Protein AF-A0A2M4AXN8-F1 (afdb_monomer)

Secondary structure (DSSP, 8-state):
-------------SPPPP---SEEEETTTTEEEE-HHHHS--TT--S-GGG-S--------S-S-S-SS-------------TT--S-----------S-EE---SSSPPP-S--HHHHHHHHHS---HHHHHHHHHHHHH-SEE-HHHHHH-TT----HHHHHTTHHHHEEEE-SSTTTT-EEETT--TTT-GGGGGG-EEEEE----TTGGGGSB-S----------------------SPPP-TT-B-TT---SBSEEEEEGGGB--HHHHHHHHSSPPPPTTPPPBTTTBTSPTTHHHHHHHHHHHHHHHHHHHHHHH-HHHHHHHHHHTTS--TTSSSTTTTTSS----------------

Solvent-accessible surface area (backbone atoms only — not comparable to full-atom values): 23798 Å² total; per-residue (Å²): 135,89,92,78,80,87,89,76,83,91,78,85,84,59,58,84,68,75,83,83,72,62,62,44,76,39,88,88,74,80,40,79,46,68,49,55,79,78,70,53,79,61,89,85,56,90,68,67,78,86,72,60,88,84,68,82,94,78,77,77,72,97,62,75,56,96,59,55,64,82,73,82,72,64,76,75,70,79,69,79,78,67,94,82,67,91,74,80,79,75,66,78,69,79,79,77,78,64,51,50,75,39,73,66,57,95,84,66,83,76,62,63,68,54,51,68,72,42,55,57,53,49,73,72,45,95,66,63,66,67,64,54,51,54,51,49,54,48,39,71,77,42,52,59,42,38,71,60,48,58,62,51,39,84,84,56,96,64,56,74,67,57,53,69,69,43,44,36,69,58,21,36,32,27,69,40,50,33,45,32,70,24,36,32,31,47,66,66,58,64,72,78,37,77,73,42,49,43,53,26,52,44,82,41,65,70,64,87,54,91,72,62,42,55,41,31,20,61,83,78,70,86,64,85,72,78,84,72,86,70,94,68,91,73,80,76,77,76,82,68,95,56,84,75,78,53,86,38,56,44,49,81,81,46,70,65,70,45,35,71,45,72,34,34,50,71,38,43,62,43,69,71,57,51,51,54,65,67,64,53,73,79,74,60,96,85,66,75,55,41,71,71,55,30,76,49,64,89,67,47,65,57,54,51,46,52,53,51,48,52,41,34,53,50,41,53,56,45,38,51,72,78,40,50,68,63,40,52,50,37,39,61,49,28,75,63,84,71,69,88,77,62,57,90,75,62,78,76,79,83,71,78,81,81,76,87,75,75,83,78,81,77,86,76,83,133

Radius of gyration: 27.97 Å; Cα contacts (8 Å, |Δi|>4): 342; chains: 1; bounding box: 81×72×82 Å

Structure (mmCIF, N/CA/C/O backbone):
data_AF-A0A2M4AXN8-F1
#
_entry.id   AF-A0A2M4AXN8-F1
#
loop_
_atom_site.group_PDB
_atom_site.id
_atom_site.type_symbol
_atom_site.label_atom_id
_atom_site.label_alt_id
_atom_site.label_comp_id
_atom_site.label_asym_id
_atom_site.label_entity_id
_atom_site.label_seq_id
_atom_site.pdbx_PDB_ins_code
_atom_site.Cartn_x
_atom_site.Cartn_y
_atom_site.Cartn_z
_atom_site.occupancy
_atom_site.B_iso_or_equiv
_atom_site.auth_seq_id
_atom_site.auth_comp_id
_atom_site.auth_asym_id
_atom_site.auth_atom_id
_atom_site.pdbx_PDB_model_num
ATOM 1 N N . LYS A 1 1 ? -54.359 41.843 18.892 1.00 56.25 1 LYS A N 1
ATOM 2 C CA . LYS A 1 1 ? -54.700 40.461 19.314 1.00 56.25 1 LYS A CA 1
ATOM 3 C C . LYS A 1 1 ? -53.768 39.521 18.555 1.00 56.25 1 LYS A C 1
ATOM 5 O O . LYS A 1 1 ? -53.817 39.531 17.334 1.00 56.25 1 LYS A O 1
ATOM 10 N N . VAL A 1 2 ? -52.855 38.825 19.234 1.00 74.44 2 VAL A N 1
ATOM 11 C CA . VAL A 1 2 ? -51.965 37.841 18.586 1.00 74.44 2 VAL A CA 1
ATOM 12 C C . VAL A 1 2 ? -52.785 36.578 18.315 1.00 74.44 2 VAL A C 1
ATOM 14 O O . VAL A 1 2 ? -53.468 36.105 19.218 1.00 74.44 2 VAL A O 1
ATOM 17 N N . ILE A 1 3 ? -52.779 36.092 17.071 1.00 86.69 3 ILE A N 1
ATOM 18 C CA . ILE A 1 3 ? -53.697 35.038 16.588 1.00 86.69 3 ILE A CA 1
ATOM 19 C C . ILE A 1 3 ? -53.055 33.638 16.674 1.00 86.69 3 ILE A C 1
ATOM 21 O O . ILE A 1 3 ? -53.747 32.628 16.652 1.00 86.69 3 ILE A O 1
ATOM 25 N N . GLY A 1 4 ? -51.732 33.564 16.827 1.00 85.56 4 GLY A N 1
ATOM 26 C CA . GLY A 1 4 ? -50.994 32.314 16.985 1.00 85.56 4 GLY A CA 1
ATOM 27 C C . GLY A 1 4 ? -49.485 32.538 16.961 1.00 85.56 4 GLY A C 1
ATOM 28 O O . GLY A 1 4 ? -49.018 33.629 16.634 1.00 85.56 4 GLY A O 1
ATOM 29 N N . CYS A 1 5 ? -48.726 31.503 17.320 1.00 84.69 5 CYS A N 1
ATOM 30 C CA . CYS A 1 5 ? -47.266 31.502 17.296 1.00 84.69 5 CYS A CA 1
ATOM 31 C C . CYS A 1 5 ? -46.769 30.339 16.432 1.00 84.69 5 CYS A C 1
ATOM 33 O O . CYS A 1 5 ? -47.178 29.193 16.626 1.00 84.69 5 CYS A O 1
ATOM 35 N N . VAL A 1 6 ? -45.880 30.629 15.483 1.00 89.44 6 VAL A N 1
ATOM 36 C CA . VAL A 1 6 ? -45.250 29.605 14.647 1.00 89.44 6 VAL A CA 1
ATOM 37 C C . VAL A 1 6 ? -44.046 29.045 15.396 1.00 89.44 6 VAL A C 1
ATOM 39 O O . VAL A 1 6 ? -43.026 29.711 15.546 1.00 89.44 6 VAL A O 1
ATOM 42 N N . ARG A 1 7 ? -44.166 27.803 15.872 1.00 87.25 7 ARG A N 1
ATOM 43 C CA . ARG A 1 7 ? -43.124 27.151 16.680 1.00 87.25 7 ARG A CA 1
ATOM 44 C C . ARG A 1 7 ? -41.940 26.644 15.849 1.00 87.25 7 ARG A C 1
ATOM 46 O O . ARG A 1 7 ? -40.842 26.522 16.383 1.00 87.25 7 ARG A O 1
ATOM 53 N N . ARG A 1 8 ? -42.155 26.308 14.572 1.00 90.81 8 ARG A N 1
ATOM 54 C CA . ARG A 1 8 ? -41.123 25.795 13.655 1.00 90.81 8 ARG A CA 1
ATOM 55 C C . ARG A 1 8 ? -41.384 26.261 12.228 1.00 90.81 8 ARG A C 1
ATOM 57 O O . ARG A 1 8 ? -42.520 26.228 11.770 1.00 90.81 8 ARG A O 1
ATOM 64 N N . ILE A 1 9 ? -40.314 26.650 11.542 1.00 92.56 9 ILE A N 1
ATOM 65 C CA . ILE A 1 9 ? -40.297 26.974 10.114 1.00 92.56 9 ILE A CA 1
ATOM 66 C C . ILE A 1 9 ? -39.177 26.148 9.493 1.00 92.56 9 ILE A C 1
ATOM 68 O O . ILE A 1 9 ? -38.047 26.189 9.977 1.00 92.56 9 ILE A O 1
ATOM 72 N N . TYR A 1 10 ? -39.488 25.426 8.423 1.00 90.75 10 TYR A N 1
ATOM 73 C CA . TYR A 1 10 ? -38.491 24.743 7.608 1.00 90.75 10 TYR A CA 1
ATOM 74 C C . TYR A 1 10 ? -38.130 25.642 6.425 1.00 90.75 10 TYR A C 1
ATOM 76 O O . TYR A 1 10 ? -39.015 26.199 5.775 1.00 90.75 10 TYR A O 1
ATOM 84 N N . LYS A 1 11 ? -36.831 25.824 6.178 1.00 87.56 11 LYS A N 1
ATOM 85 C CA . LYS A 1 11 ? -36.302 26.590 5.045 1.00 87.56 11 LYS A CA 1
ATOM 86 C C . LYS A 1 11 ? -35.365 25.691 4.252 1.00 87.56 11 LYS A C 1
ATOM 88 O O . LYS A 1 11 ? -34.461 25.099 4.831 1.00 87.56 11 LYS A O 1
ATOM 93 N N . PHE A 1 12 ? -35.568 25.632 2.944 1.00 85.88 12 PHE A N 1
ATOM 94 C CA . PHE A 1 12 ? -34.716 24.890 2.023 1.00 85.88 12 PHE A CA 1
ATOM 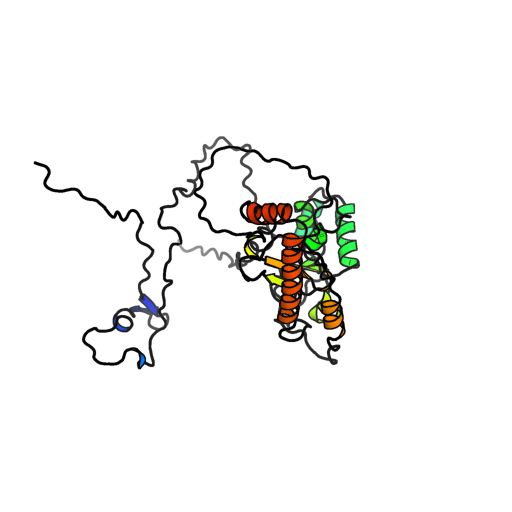95 C C . PHE A 1 12 ? -33.736 25.877 1.389 1.00 85.88 12 PHE A C 1
ATOM 97 O O . PHE A 1 12 ? -34.079 26.587 0.451 1.00 85.88 12 PHE A O 1
ATOM 104 N N . SER A 1 13 ? -32.548 25.998 1.980 1.00 82.44 13 SER A N 1
ATOM 105 C CA . SER A 1 13 ? -31.467 26.865 1.483 1.00 82.44 13 SER A CA 1
ATOM 106 C C . SER A 1 13 ? -30.450 26.126 0.610 1.00 82.44 13 SER A C 1
ATOM 108 O O . SER A 1 13 ? -29.506 26.744 0.125 1.00 82.44 13 SER A O 1
ATOM 110 N N . ALA A 1 14 ? -30.609 24.810 0.469 1.00 83.00 14 ALA A N 1
ATOM 111 C CA . ALA A 1 14 ? -29.806 23.971 -0.407 1.00 83.00 14 ALA A CA 1
ATOM 112 C C . ALA A 1 14 ? -30.133 24.262 -1.877 1.00 83.00 14 ALA A C 1
ATOM 114 O O . ALA A 1 14 ? -31.280 24.567 -2.216 1.00 83.00 14 ALA A O 1
ATOM 115 N N . MET A 1 15 ? -29.131 24.155 -2.747 1.00 84.06 15 MET A N 1
ATOM 116 C CA . MET A 1 15 ? -29.370 24.156 -4.190 1.00 84.06 15 MET A CA 1
ATOM 117 C C . MET A 1 15 ? -29.915 22.805 -4.655 1.00 84.06 15 MET A C 1
ATOM 119 O O . MET A 1 15 ? -29.731 21.789 -3.989 1.00 84.06 15 MET A O 1
ATOM 123 N N . CYS A 1 16 ? -30.567 22.800 -5.817 1.00 85.31 16 CYS A N 1
ATOM 124 C CA . CYS A 1 16 ? -30.895 21.552 -6.493 1.00 85.31 16 CYS A CA 1
ATOM 125 C C . CYS A 1 16 ? -29.616 20.812 -6.907 1.00 85.31 16 CYS A C 1
ATOM 127 O O . CYS A 1 16 ? -28.618 21.433 -7.280 1.00 85.31 16 CYS A O 1
ATOM 129 N N . ASP A 1 17 ? -29.658 19.487 -6.804 1.00 87.12 17 ASP A N 1
ATOM 130 C CA . ASP A 1 17 ? -28.591 18.620 -7.289 1.00 87.12 17 ASP A CA 1
ATOM 131 C C . ASP A 1 17 ? -28.631 18.517 -8.824 1.00 87.12 17 ASP A C 1
ATOM 133 O O . ASP A 1 17 ? -29.611 18.916 -9.463 1.00 87.12 17 ASP A O 1
ATOM 137 N N . PHE A 1 18 ? -27.581 17.962 -9.427 1.00 86.31 18 PHE A N 1
ATOM 138 C CA . PHE A 1 18 ? -27.588 17.668 -10.855 1.00 86.31 18 PHE A CA 1
ATOM 139 C C . PHE A 1 18 ? -28.681 16.651 -11.187 1.00 86.31 18 PHE A C 1
ATOM 141 O O . PHE A 1 18 ? -28.916 15.691 -10.456 1.00 86.31 18 PHE A O 1
ATOM 148 N N . GLN A 1 19 ? -29.344 16.868 -12.319 1.00 86.00 19 GLN A N 1
ATOM 149 C CA . GLN A 1 19 ? -30.362 15.969 -12.842 1.00 86.00 19 GLN A CA 1
ATOM 150 C C . GLN A 1 19 ? -29.828 15.315 -14.110 1.00 86.00 19 GLN A C 1
ATOM 152 O O . GLN A 1 19 ? -29.420 16.003 -15.045 1.00 86.00 19 GLN A O 1
ATOM 157 N N . GLN A 1 20 ? -29.831 13.985 -14.139 1.00 84.94 20 GLN A N 1
ATOM 158 C CA . GLN A 1 20 ? -29.502 13.215 -15.330 1.00 84.94 20 GLN A CA 1
ATOM 159 C C . GLN A 1 20 ? -30.794 12.706 -15.961 1.00 84.94 20 GLN A C 1
ATOM 161 O O . GLN A 1 20 ? -31.548 11.961 -15.336 1.00 84.94 20 GLN A O 1
ATOM 166 N N . LEU A 1 21 ? -31.046 13.114 -17.202 1.00 84.19 21 LEU A N 1
ATOM 167 C CA . LEU A 1 21 ? -32.159 12.589 -17.982 1.00 84.19 21 LEU A CA 1
ATOM 168 C C . LEU A 1 21 ? -31.764 11.228 -18.585 1.00 84.19 21 LEU A C 1
ATOM 170 O O . LEU A 1 21 ? -30.619 11.087 -19.021 1.00 84.19 21 LEU A O 1
ATOM 174 N N . PRO A 1 22 ? -32.679 10.241 -18.643 1.00 84.38 22 PRO A N 1
ATOM 175 C CA . PRO A 1 22 ? -32.445 8.935 -19.267 1.00 84.38 22 PRO A CA 1
ATOM 176 C C . PRO A 1 22 ? -32.504 9.040 -20.799 1.00 84.38 22 PRO A C 1
ATOM 178 O O . PRO A 1 22 ? -33.323 8.398 -21.456 1.00 84.38 22 PRO A O 1
ATOM 181 N N . VAL A 1 23 ? -31.675 9.915 -21.360 1.00 84.38 23 VAL A N 1
ATOM 182 C CA . VAL A 1 23 ? -31.639 10.239 -22.783 1.00 84.38 23 VAL A CA 1
ATOM 183 C C . VAL A 1 23 ? -30.258 9.890 -23.310 1.00 84.38 23 VAL A C 1
ATOM 185 O O . VAL A 1 23 ? -29.252 10.406 -22.819 1.00 84.38 23 VAL A O 1
ATOM 188 N N . PHE A 1 24 ? -30.213 9.018 -24.311 1.00 82.88 24 PHE A N 1
ATOM 189 C CA . PHE A 1 24 ? -28.973 8.500 -24.875 1.00 82.88 24 PHE A CA 1
ATOM 190 C C . PHE A 1 24 ? -28.955 8.731 -26.373 1.00 82.88 24 PHE A C 1
ATOM 192 O O . PHE A 1 24 ? -29.961 8.581 -27.063 1.00 82.88 24 PHE A O 1
ATOM 199 N N . HIS A 1 25 ? -27.786 9.092 -26.884 1.00 81.19 25 HIS A N 1
ATOM 200 C CA . HIS A 1 25 ? -27.560 9.111 -28.314 1.00 81.19 25 HIS A CA 1
ATOM 201 C C . HIS A 1 25 ? -27.148 7.707 -28.760 1.00 81.19 25 HIS A C 1
ATOM 203 O O . HIS A 1 25 ? -26.106 7.196 -28.340 1.00 81.19 25 HIS A O 1
ATOM 209 N N . ASN A 1 26 ? -27.978 7.069 -29.581 1.00 78.75 26 ASN A N 1
ATOM 210 C CA . ASN A 1 2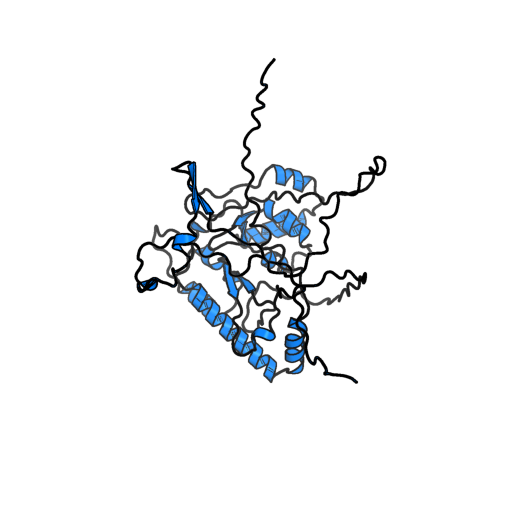6 ? -27.689 5.743 -30.099 1.00 78.75 26 ASN A CA 1
ATOM 211 C C . ASN A 1 26 ? -26.774 5.865 -31.324 1.00 78.75 26 ASN A C 1
ATOM 213 O O . ASN A 1 26 ? -27.204 6.252 -32.409 1.00 78.75 26 ASN A O 1
ATOM 217 N N . THR A 1 27 ? -25.509 5.479 -31.155 1.00 79.25 27 THR A N 1
ATOM 218 C CA . THR A 1 27 ? -24.464 5.559 -32.191 1.00 79.25 27 THR A CA 1
ATOM 219 C C . THR A 1 27 ? -24.754 4.728 -33.443 1.00 79.25 27 THR A C 1
ATOM 221 O O . THR A 1 27 ? -24.121 4.944 -34.472 1.00 79.25 27 THR A O 1
ATOM 224 N N . LYS A 1 28 ? -25.696 3.776 -33.390 1.00 79.88 28 LYS A N 1
ATOM 225 C CA . LYS A 1 28 ? -26.079 2.939 -34.541 1.00 79.88 28 LYS A CA 1
ATOM 226 C C . LYS A 1 28 ? -27.211 3.542 -35.367 1.00 79.88 28 LYS A C 1
ATOM 228 O O . LYS A 1 28 ? -27.280 3.293 -36.567 1.00 79.88 28 LYS A O 1
ATOM 233 N N . THR A 1 29 ? -28.124 4.268 -34.728 1.00 78.44 29 THR A N 1
ATOM 234 C CA . THR A 1 29 ? -29.317 4.840 -35.374 1.00 78.44 29 THR A CA 1
ATOM 235 C C . THR A 1 29 ? -29.211 6.350 -35.573 1.00 78.44 29 THR A C 1
ATOM 237 O O . THR A 1 29 ? -30.080 6.915 -36.234 1.00 78.44 29 THR A O 1
ATOM 240 N N . ASP A 1 30 ? -28.167 6.981 -35.019 1.00 81.19 30 ASP A N 1
ATOM 241 C CA . ASP A 1 30 ? -27.926 8.433 -34.989 1.00 81.19 30 ASP A CA 1
ATOM 242 C C . ASP A 1 30 ? -29.121 9.222 -34.417 1.00 81.19 30 ASP A C 1
ATOM 244 O O . ASP A 1 30 ? -29.357 10.394 -34.710 1.00 81.19 30 ASP A O 1
ATOM 248 N N . ARG A 1 31 ? -29.932 8.552 -33.590 1.00 83.19 31 ARG A N 1
ATOM 249 C CA . ARG A 1 31 ? -31.134 9.111 -32.972 1.00 83.19 31 ARG A CA 1
ATOM 250 C C . ARG A 1 31 ? -30.959 9.214 -31.471 1.00 83.19 31 ARG A C 1
ATOM 252 O O . ARG A 1 31 ? -30.246 8.443 -30.833 1.00 83.19 31 ARG A O 1
ATOM 259 N N . VAL A 1 32 ? -31.643 10.203 -30.918 1.00 83.31 32 VAL A N 1
ATOM 260 C CA . VAL A 1 32 ? -31.755 10.392 -29.479 1.00 83.31 32 VAL A CA 1
ATOM 261 C C . VAL A 1 32 ? -32.912 9.527 -28.985 1.00 83.31 32 VAL A C 1
ATOM 263 O O . VAL A 1 32 ? -34.060 9.754 -29.364 1.00 83.31 32 VAL A O 1
ATOM 266 N N . GLU A 1 33 ? -32.600 8.525 -28.171 1.00 82.50 33 GLU A N 1
ATOM 267 C CA . GLU A 1 33 ? -33.561 7.612 -27.551 1.00 82.50 33 GLU A CA 1
ATOM 268 C C . GLU A 1 33 ? -33.780 8.030 -26.089 1.00 82.50 33 GLU A C 1
ATOM 270 O O . GLU A 1 33 ? -32.830 8.344 -25.368 1.00 82.50 33 GLU A O 1
ATOM 275 N N . CYS A 1 34 ? -35.042 8.076 -25.654 1.00 83.56 34 CYS A N 1
ATOM 276 C CA . CYS A 1 34 ? -35.431 8.453 -24.296 1.00 83.56 34 CYS A CA 1
ATOM 277 C C . CYS A 1 34 ? -36.088 7.255 -23.612 1.00 83.56 34 CYS A C 1
ATOM 279 O O . CYS A 1 34 ? -37.144 6.805 -24.046 1.00 83.56 34 CYS A O 1
ATOM 281 N N . LEU A 1 35 ? -35.482 6.767 -22.530 1.00 80.75 35 LEU A N 1
ATOM 282 C CA . LEU A 1 35 ? -35.956 5.591 -21.789 1.00 80.75 35 LEU A CA 1
ATOM 283 C C . LEU A 1 35 ? -36.918 5.954 -20.647 1.00 80.75 35 LEU A C 1
ATOM 285 O O . LEU A 1 35 ? -37.274 5.104 -19.834 1.00 80.75 35 LEU A O 1
ATOM 289 N N . TYR A 1 36 ? -37.323 7.223 -20.544 1.00 78.12 36 TYR A N 1
ATOM 290 C CA . TYR A 1 36 ? -38.134 7.719 -19.430 1.00 78.12 36 TYR A CA 1
ATOM 291 C C . TYR A 1 36 ? -39.453 6.947 -19.276 1.00 78.12 36 TYR A C 1
ATOM 293 O O . TYR A 1 36 ? -39.773 6.499 -18.176 1.00 78.12 36 TYR A O 1
ATOM 301 N N . ASP A 1 37 ? -40.156 6.720 -20.387 1.00 75.25 37 ASP A N 1
ATOM 302 C CA . ASP A 1 37 ? -41.455 6.036 -20.405 1.00 75.25 37 ASP A CA 1
ATOM 303 C C . ASP A 1 37 ? -41.344 4.532 -20.094 1.00 75.25 37 ASP A C 1
ATOM 305 O O . ASP A 1 37 ? -42.320 3.897 -19.699 1.00 75.25 37 ASP A O 1
ATOM 309 N N . GLU A 1 38 ? -40.152 3.947 -20.241 1.00 74.44 38 GLU A N 1
ATOM 310 C CA . GLU A 1 38 ? -39.897 2.543 -19.905 1.00 74.44 38 GLU A CA 1
ATOM 311 C C . GLU A 1 38 ? -39.547 2.349 -18.426 1.00 74.44 38 GLU A C 1
ATOM 313 O O . GLU A 1 38 ? -39.865 1.305 -17.849 1.00 74.44 38 GLU A O 1
ATOM 318 N N . ILE A 1 39 ? -38.894 3.346 -17.818 1.00 73.50 39 ILE A N 1
ATOM 319 C CA . ILE A 1 39 ? -38.408 3.304 -16.433 1.00 73.50 39 ILE A CA 1
ATOM 320 C C . ILE A 1 39 ? -39.513 3.679 -15.445 1.00 73.50 39 ILE A C 1
ATOM 322 O O . ILE A 1 39 ? -39.597 3.085 -14.368 1.00 73.50 39 ILE A O 1
ATOM 326 N N . VAL A 1 40 ? -40.342 4.676 -15.772 1.00 72.44 40 VAL A N 1
ATOM 327 C CA . VAL A 1 40 ? -41.413 5.133 -14.879 1.00 72.44 40 VAL A CA 1
ATOM 328 C C . VAL A 1 40 ? -42.572 4.133 -14.934 1.00 72.44 40 VAL A C 1
ATOM 330 O O . VAL A 1 40 ? -43.179 3.971 -15.992 1.00 72.44 40 VAL A O 1
ATOM 333 N N . PRO A 1 41 ? -42.917 3.453 -13.822 1.00 68.44 41 PRO A N 1
ATOM 334 C CA . PRO A 1 41 ? -44.036 2.522 -13.820 1.00 68.44 41 PRO A CA 1
ATOM 335 C C . PRO A 1 41 ? -45.342 3.270 -14.088 1.00 68.44 41 PRO A C 1
ATOM 337 O O . PRO A 1 41 ? -45.658 4.239 -13.394 1.00 68.44 41 PRO A O 1
ATOM 340 N N . ASP A 1 42 ? -46.121 2.798 -15.059 1.00 69.31 42 ASP A N 1
ATOM 341 C CA . ASP A 1 42 ? -47.478 3.293 -15.258 1.00 69.31 42 ASP A CA 1
ATOM 342 C C . ASP A 1 42 ? -48.342 2.877 -14.060 1.00 69.31 42 ASP A C 1
ATOM 344 O O . ASP A 1 42 ? -48.593 1.693 -13.830 1.00 69.31 42 ASP A O 1
ATOM 348 N N . VAL A 1 43 ? -48.795 3.869 -13.291 1.00 67.31 43 VAL A N 1
ATOM 349 C CA . VAL A 1 43 ? -49.606 3.696 -12.074 1.00 67.31 43 VAL A CA 1
ATOM 350 C C . VAL A 1 43 ? -50.948 3.012 -12.381 1.00 67.31 43 VAL A C 1
ATOM 352 O O . VAL A 1 43 ? -51.585 2.469 -11.479 1.00 67.31 43 VAL A O 1
ATOM 355 N N . MET A 1 44 ? -51.373 3.006 -13.650 1.00 66.00 44 MET A N 1
ATOM 356 C CA . MET A 1 44 ? -52.611 2.374 -14.116 1.00 66.00 44 MET A CA 1
ATOM 357 C C . MET A 1 44 ? -52.426 0.913 -14.559 1.00 66.00 44 MET A C 1
ATOM 359 O O . MET A 1 44 ? -53.416 0.217 -14.797 1.00 66.00 44 MET A O 1
ATOM 363 N N . SER A 1 45 ? -51.187 0.430 -14.671 1.00 66.25 45 SER A N 1
ATOM 364 C CA . SER A 1 45 ? -50.894 -0.936 -15.107 1.00 66.25 45 SER A CA 1
ATOM 365 C C . SER A 1 45 ? -50.954 -1.922 -13.937 1.00 66.25 45 SER A C 1
ATOM 367 O O . SER A 1 45 ? -50.317 -1.731 -12.905 1.00 66.25 45 SER A O 1
ATOM 369 N N . THR A 1 46 ? -51.701 -3.017 -14.100 1.00 63.62 46 THR A N 1
ATOM 370 C CA . THR A 1 46 ? -51.836 -4.089 -13.094 1.00 63.62 46 THR A CA 1
ATOM 371 C C . THR A 1 46 ? -50.744 -5.162 -13.188 1.00 63.62 46 THR A C 1
ATOM 373 O O . THR A 1 46 ? -50.806 -6.160 -12.472 1.00 63.62 46 THR A O 1
ATOM 376 N N . ALA A 1 47 ? -49.780 -5.014 -14.101 1.00 68.06 47 ALA A N 1
ATOM 377 C CA . ALA A 1 47 ? -48.701 -5.980 -14.295 1.00 68.06 47 ALA A CA 1
ATOM 378 C C . ALA A 1 47 ? -47.589 -5.787 -13.250 1.00 68.06 47 ALA A C 1
ATOM 380 O O . ALA A 1 47 ? -47.182 -4.659 -12.979 1.00 68.06 47 ALA A O 1
ATOM 381 N N . ASN A 1 48 ? -47.063 -6.887 -12.695 1.00 66.75 48 ASN A N 1
ATOM 382 C CA . ASN A 1 48 ? -45.938 -6.853 -11.759 1.00 66.75 48 ASN A CA 1
ATOM 383 C C . ASN A 1 48 ? -44.682 -6.282 -12.449 1.00 66.75 48 ASN A C 1
ATOM 385 O O . ASN A 1 48 ? -44.140 -6.928 -13.348 1.00 66.75 48 ASN A O 1
ATOM 389 N N . PRO A 1 49 ? -44.141 -5.130 -12.006 1.00 64.44 49 PRO A N 1
ATOM 390 C CA . PRO A 1 49 ? -42.954 -4.527 -12.622 1.00 64.44 49 PRO A CA 1
ATOM 391 C C . PRO A 1 49 ? -41.701 -5.414 -12.541 1.00 64.44 49 PRO A C 1
ATOM 393 O O . PRO A 1 49 ? -40.791 -5.275 -13.350 1.00 64.44 49 PRO A O 1
ATOM 396 N N . LEU A 1 50 ? -41.671 -6.339 -11.574 1.00 66.38 50 LEU A N 1
ATOM 397 C CA . LEU A 1 50 ? -40.564 -7.262 -11.304 1.00 66.38 50 LEU A CA 1
ATOM 398 C C . LEU A 1 50 ? -40.483 -8.447 -12.284 1.00 66.38 50 LEU A C 1
ATOM 400 O O . LEU A 1 50 ? -39.488 -9.163 -12.276 1.00 66.38 50 LEU A O 1
ATOM 404 N N . GLU A 1 51 ? -41.509 -8.667 -13.111 1.00 70.00 51 GLU A N 1
ATOM 405 C CA . GLU A 1 51 ? -41.546 -9.759 -14.100 1.00 70.00 51 GLU A CA 1
ATOM 406 C C . GLU A 1 51 ? -41.030 -9.325 -15.485 1.00 70.00 51 GLU A C 1
ATOM 408 O O . GLU A 1 51 ? -40.920 -10.146 -16.397 1.00 70.00 51 GLU A O 1
ATOM 413 N N . ARG A 1 52 ? -40.681 -8.041 -15.661 1.00 67.06 52 ARG A N 1
ATOM 414 C CA . ARG A 1 52 ? -40.105 -7.529 -16.912 1.00 67.06 52 ARG A CA 1
ATOM 415 C C . ARG A 1 52 ? -38.659 -8.012 -17.040 1.00 67.06 52 ARG A C 1
ATOM 417 O O . ARG A 1 52 ? -37.791 -7.599 -16.280 1.00 67.06 52 ARG A O 1
ATOM 424 N N . SER A 1 53 ? -38.406 -8.884 -18.013 1.00 63.16 53 SER A N 1
ATOM 425 C CA . SER A 1 53 ? -37.082 -9.470 -18.262 1.00 63.16 53 SER A CA 1
ATOM 426 C C . SER A 1 53 ? -36.115 -8.548 -19.011 1.00 63.16 53 SER A C 1
ATOM 428 O O . SER A 1 53 ? -34.917 -8.806 -18.996 1.00 63.16 53 SER A O 1
ATOM 430 N N . ASP A 1 54 ? -36.624 -7.502 -19.666 1.00 69.12 54 ASP A N 1
ATOM 431 C CA . ASP A 1 54 ? -35.852 -6.615 -20.543 1.00 69.12 54 ASP A CA 1
ATOM 432 C C . ASP A 1 54 ? -36.033 -5.153 -20.105 1.00 69.12 54 ASP A C 1
ATOM 434 O O . ASP A 1 54 ? -36.817 -4.396 -20.675 1.00 69.12 54 ASP A O 1
ATOM 438 N N . VAL A 1 55 ? -35.397 -4.794 -18.984 1.00 66.44 55 VAL A N 1
ATOM 439 C CA . VAL A 1 55 ? -35.395 -3.426 -18.445 1.00 66.44 55 VAL A CA 1
ATOM 440 C C . VAL A 1 55 ? -34.018 -2.818 -18.701 1.00 66.44 55 VAL A C 1
ATOM 442 O O . VAL A 1 55 ? -33.016 -3.406 -18.280 1.00 66.44 55 VAL A O 1
ATOM 445 N N . PRO A 1 56 ? -33.926 -1.646 -19.349 1.00 70.50 56 PRO A N 1
ATOM 446 C CA . PRO A 1 56 ? -32.643 -0.996 -19.546 1.00 70.50 56 PRO A CA 1
ATOM 447 C C . PRO A 1 56 ? -32.025 -0.593 -18.200 1.00 70.50 56 PRO A C 1
ATOM 449 O O . PRO A 1 56 ? -32.679 -0.007 -17.335 1.00 70.50 56 PRO A O 1
ATOM 452 N N . PHE A 1 57 ? -30.735 -0.889 -18.019 1.00 72.94 57 PHE A N 1
ATOM 453 C CA . PHE A 1 57 ? -29.995 -0.557 -16.800 1.00 72.94 57 PHE A CA 1
ATOM 454 C C . PHE A 1 57 ? -29.700 0.947 -16.723 1.00 72.94 57 PHE A C 1
ATOM 456 O O . PHE A 1 57 ? -28.605 1.397 -17.058 1.00 72.94 57 PHE A O 1
ATOM 463 N N . PHE A 1 58 ? -30.669 1.730 -16.246 1.00 79.31 58 PHE A N 1
ATOM 464 C CA . PHE A 1 58 ? -30.475 3.138 -15.905 1.00 79.31 58 PHE A CA 1
ATOM 465 C C . PHE A 1 58 ? -30.659 3.368 -14.404 1.00 79.31 58 PHE A C 1
ATOM 467 O O . PHE A 1 58 ? -31.771 3.526 -13.906 1.00 79.31 58 PHE A O 1
ATOM 474 N N . LEU A 1 59 ? -29.543 3.385 -13.677 1.00 80.81 59 LEU A N 1
ATOM 475 C CA . LEU A 1 59 ? -29.503 3.662 -12.243 1.00 80.81 59 LEU A CA 1
ATOM 476 C C . LEU A 1 59 ? -28.599 4.876 -12.001 1.00 80.81 59 LEU A C 1
ATOM 478 O O . LEU A 1 59 ? -27.388 4.700 -11.834 1.00 80.81 59 LEU A O 1
ATOM 482 N N . PRO A 1 60 ? -29.145 6.109 -12.015 1.00 82.94 60 PRO A N 1
ATOM 483 C CA . PRO A 1 60 ? -28.352 7.280 -11.685 1.00 82.94 60 PRO A CA 1
ATOM 484 C C . PRO A 1 60 ? -27.894 7.203 -10.218 1.00 82.94 60 PRO A C 1
ATOM 486 O O . PRO A 1 60 ? -28.598 6.637 -9.373 1.00 82.94 60 PRO A O 1
ATOM 489 N N . PRO A 1 61 ? -26.728 7.776 -9.882 1.00 84.44 61 PRO A N 1
ATOM 490 C CA . PRO A 1 61 ? -26.322 7.965 -8.497 1.00 84.44 61 PRO A CA 1
ATOM 491 C C . PRO A 1 61 ? -27.426 8.642 -7.671 1.00 84.44 61 PRO A C 1
ATOM 493 O O . PRO A 1 61 ? -28.090 9.561 -8.142 1.00 84.44 61 PRO A O 1
ATOM 496 N N . ALA A 1 62 ? -27.593 8.222 -6.413 1.00 82.94 62 ALA A N 1
ATOM 497 C CA . ALA A 1 62 ? -28.601 8.796 -5.513 1.00 82.94 62 ALA A CA 1
ATOM 498 C C . ALA A 1 62 ? -28.373 10.293 -5.223 1.00 82.94 62 ALA A C 1
ATOM 500 O O . ALA A 1 62 ? -29.314 11.020 -4.918 1.00 82.94 62 ALA A O 1
ATOM 501 N N . CYS A 1 63 ? -27.122 10.739 -5.315 1.00 83.19 63 CYS A N 1
ATOM 502 C CA . CYS A 1 63 ? -26.735 12.139 -5.331 1.00 83.19 63 CYS A CA 1
ATOM 503 C C . CYS A 1 63 ? -25.544 12.318 -6.275 1.00 83.19 63 CYS A C 1
ATOM 505 O O . CYS A 1 63 ? -24.633 11.484 -6.326 1.00 83.19 63 CYS A O 1
ATOM 507 N N . PHE A 1 64 ? -25.551 13.413 -7.021 1.00 83.06 64 PHE A N 1
ATOM 508 C CA . PHE A 1 64 ? -24.462 13.808 -7.908 1.00 83.06 64 PHE A CA 1
ATOM 509 C C . PHE A 1 64 ? -23.518 14.782 -7.203 1.00 83.06 64 PHE A C 1
ATOM 511 O O . PHE A 1 64 ? -22.296 14.691 -7.341 1.00 83.06 64 PHE A O 1
ATOM 518 N N . SER A 1 65 ? -24.064 15.689 -6.396 1.00 82.25 65 SER A N 1
ATOM 519 C CA . SER A 1 65 ? -23.294 16.608 -5.569 1.00 82.25 65 SER A CA 1
ATOM 520 C C . SER A 1 65 ? -23.129 16.062 -4.154 1.00 82.25 65 SER A C 1
ATOM 522 O O . SER A 1 65 ? -24.062 15.635 -3.481 1.00 82.25 65 SER A O 1
ATOM 524 N N . ARG A 1 66 ? -21.887 16.108 -3.663 1.00 78.88 66 ARG A N 1
ATOM 525 C CA . ARG A 1 66 ? -21.567 15.798 -2.258 1.00 78.88 66 ARG A CA 1
ATOM 526 C C . ARG A 1 66 ? -21.727 17.011 -1.332 1.00 78.88 66 ARG A C 1
ATOM 528 O O . ARG A 1 66 ? -21.444 16.908 -0.143 1.00 78.88 66 ARG A O 1
ATOM 535 N N . SER A 1 67 ? -22.094 18.172 -1.882 1.00 77.00 67 SER A N 1
ATOM 536 C CA . SER A 1 67 ? -22.233 19.440 -1.164 1.00 77.00 67 SER A CA 1
ATOM 537 C C . SER A 1 67 ? -23.428 20.216 -1.699 1.00 77.00 67 SER A C 1
ATOM 539 O O . SER A 1 67 ? -23.463 20.573 -2.871 1.00 77.00 67 SER A O 1
ATOM 541 N N . GLU A 1 68 ? -24.346 20.551 -0.798 1.00 70.50 68 GLU A N 1
ATOM 542 C CA . GLU A 1 68 ? -25.545 21.352 -1.075 1.00 70.50 68 GLU A CA 1
ATOM 543 C C . GLU A 1 68 ? -25.257 22.862 -1.160 1.00 70.50 68 GLU A C 1
ATOM 545 O O . GLU A 1 68 ? -26.097 23.650 -1.602 1.00 70.50 68 GLU A O 1
ATOM 550 N N . THR A 1 69 ? -24.070 23.287 -0.710 1.00 73.31 69 THR A N 1
ATOM 551 C CA . THR A 1 69 ? -23.642 24.689 -0.719 1.00 73.31 69 THR A CA 1
ATOM 552 C C . THR A 1 69 ? -22.766 24.995 -1.924 1.00 73.31 69 THR A C 1
ATOM 554 O O . THR A 1 69 ? -21.845 24.233 -2.229 1.00 73.31 69 THR A O 1
ATOM 557 N N . VAL A 1 70 ? -22.995 26.155 -2.549 1.00 70.50 70 VAL A N 1
ATOM 558 C CA . VAL A 1 70 ? -22.094 26.713 -3.566 1.00 70.50 70 VAL A CA 1
ATOM 559 C C . VAL A 1 70 ? -20.701 26.842 -2.960 1.00 70.50 70 VAL A C 1
ATOM 561 O O . VAL A 1 70 ? -20.514 27.539 -1.959 1.00 70.50 70 VAL A O 1
ATOM 564 N N . ASN A 1 71 ? -19.710 26.213 -3.585 1.00 67.12 71 ASN A N 1
ATOM 565 C CA . ASN A 1 71 ? -18.320 26.505 -3.275 1.00 67.12 71 ASN A CA 1
ATOM 566 C C . ASN A 1 71 ? -18.050 27.976 -3.619 1.00 67.12 71 ASN A C 1
ATOM 568 O O . ASN A 1 71 ? -17.973 28.350 -4.784 1.00 67.12 71 ASN A O 1
ATOM 572 N N . SER A 1 72 ? -17.870 28.814 -2.596 1.00 63.00 72 SER A N 1
ATOM 573 C CA . SER A 1 72 ? -17.512 30.233 -2.747 1.00 63.00 72 SER A CA 1
ATOM 574 C C . SER A 1 72 ? -16.091 30.446 -3.274 1.00 63.00 72 SER A C 1
ATOM 576 O O . SER A 1 72 ? -15.676 31.582 -3.512 1.00 63.00 72 SER A O 1
ATOM 578 N N . ASN A 1 73 ? -15.347 29.355 -3.484 1.00 61.25 73 ASN A N 1
ATOM 579 C CA . ASN A 1 73 ? -14.133 29.337 -4.277 1.00 61.25 73 ASN A CA 1
ATOM 580 C C . ASN A 1 73 ? -14.502 29.682 -5.724 1.00 61.25 73 ASN A C 1
ATOM 582 O O . ASN A 1 73 ? -14.619 28.796 -6.568 1.00 61.25 73 ASN A O 1
ATOM 586 N N . MET A 1 74 ? -14.677 30.973 -6.016 1.00 59.66 74 MET A N 1
ATOM 587 C CA . MET A 1 74 ? -14.644 31.456 -7.388 1.00 59.66 74 MET A CA 1
ATOM 588 C C . MET A 1 74 ? -13.367 30.890 -7.995 1.00 59.66 74 MET A C 1
ATOM 590 O O . MET A 1 74 ? -12.284 31.169 -7.466 1.00 59.66 74 MET A O 1
ATOM 594 N N . LEU A 1 75 ? -13.501 30.041 -9.026 1.00 61.09 75 LEU A N 1
ATOM 595 C CA . LEU A 1 75 ? -12.392 29.578 -9.860 1.00 61.09 75 LEU A CA 1
ATOM 596 C C . LEU A 1 75 ? -11.492 30.781 -10.045 1.00 61.09 75 LEU A C 1
ATOM 598 O O . LEU A 1 75 ? -11.935 31.771 -10.624 1.00 61.09 75 LEU A O 1
ATOM 602 N N . ARG A 1 76 ? -10.321 30.750 -9.398 1.00 56.16 76 ARG A N 1
ATOM 603 C CA . ARG A 1 76 ? -9.493 31.932 -9.169 1.00 56.16 76 ARG A CA 1
ATOM 604 C C . ARG A 1 76 ? -9.356 32.641 -10.502 1.00 56.16 76 ARG A C 1
ATOM 606 O O . ARG A 1 76 ? -8.620 32.146 -11.355 1.00 56.16 76 ARG A O 1
ATOM 613 N N . GLN A 1 77 ? -10.095 33.743 -10.683 1.00 52.16 77 GLN A N 1
ATOM 614 C CA . GLN A 1 77 ? -10.056 34.480 -11.934 1.00 52.16 77 GLN A CA 1
ATOM 615 C C . GLN A 1 77 ? -8.580 34.737 -12.203 1.00 52.16 77 GLN A C 1
ATOM 617 O O . GLN A 1 77 ? -7.840 35.134 -11.289 1.00 52.16 77 GLN A O 1
ATOM 622 N N . LYS A 1 78 ? -8.119 34.406 -13.415 1.00 52.31 78 LYS A N 1
ATOM 623 C CA . LYS A 1 78 ? -6.795 34.828 -13.869 1.00 52.31 78 LYS A CA 1
ATOM 624 C C . LYS A 1 78 ? -6.784 36.334 -13.636 1.00 52.31 78 LYS A C 1
ATOM 626 O O . LYS A 1 78 ? -7.481 37.055 -14.339 1.00 52.31 78 LYS A O 1
ATOM 631 N N . LYS A 1 79 ? -6.090 36.792 -12.586 1.00 50.62 79 LYS A N 1
ATOM 632 C CA . LYS A 1 79 ? -5.919 38.227 -12.360 1.00 50.62 79 LYS 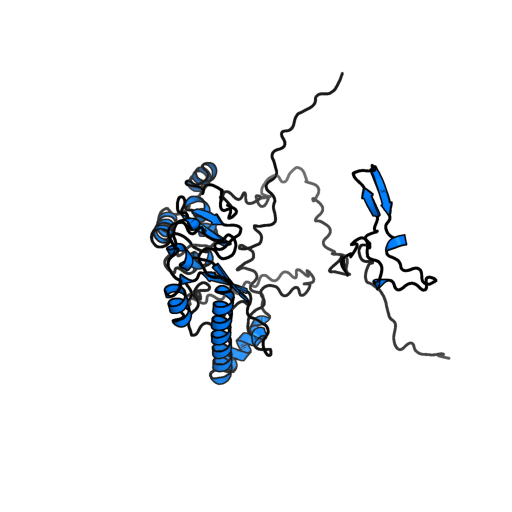A CA 1
ATOM 633 C C . LYS A 1 79 ? -5.405 38.787 -13.687 1.00 50.62 79 LYS A C 1
ATOM 635 O O . LYS A 1 79 ? -4.467 38.167 -14.209 1.00 50.62 79 LYS A O 1
ATOM 640 N N . PRO A 1 80 ? -6.020 39.850 -14.236 1.00 45.50 80 PRO A N 1
ATOM 641 C CA . PRO A 1 80 ? -5.538 40.455 -15.464 1.00 45.50 80 PRO A CA 1
ATOM 642 C C . PRO A 1 80 ? -4.045 40.705 -15.277 1.00 45.50 80 PRO A C 1
ATOM 644 O O . PRO A 1 80 ? -3.610 41.222 -14.246 1.00 45.50 80 PRO A O 1
ATOM 647 N N . THR A 1 81 ? -3.259 40.151 -16.189 1.00 47.88 81 THR A N 1
ATOM 648 C CA . THR A 1 81 ? -1.811 40.294 -16.200 1.00 47.88 81 THR A CA 1
ATOM 649 C C . THR A 1 81 ? -1.515 41.755 -16.471 1.00 47.88 81 THR A C 1
ATOM 651 O O . THR A 1 81 ? -1.567 42.180 -17.619 1.00 47.88 81 THR A O 1
ATOM 654 N N . ASP A 1 82 ? -1.251 42.514 -15.410 1.00 45.88 82 ASP A N 1
ATOM 655 C CA . ASP A 1 82 ? -0.565 43.793 -15.526 1.00 45.88 82 ASP A CA 1
ATOM 656 C C . ASP A 1 82 ? 0.781 43.498 -16.194 1.00 45.88 82 ASP A C 1
ATOM 658 O O . ASP A 1 82 ? 1.559 42.668 -15.706 1.00 45.88 82 ASP A O 1
ATOM 662 N N . SER A 1 83 ? 1.000 44.083 -17.365 1.00 49.25 83 SER A N 1
ATOM 663 C CA . SER A 1 83 ? 2.063 43.728 -18.309 1.00 49.25 83 SER A CA 1
ATOM 664 C C . SER A 1 83 ? 3.481 44.094 -17.850 1.00 49.25 83 SER A C 1
ATOM 666 O O . SER A 1 83 ? 4.406 43.958 -18.639 1.00 49.25 83 SER A O 1
ATOM 668 N N . ASP A 1 84 ? 3.678 44.487 -16.588 1.00 45.78 84 ASP A N 1
ATOM 669 C CA . ASP A 1 84 ? 4.956 45.020 -16.088 1.00 45.78 84 ASP A CA 1
ATOM 670 C C . ASP A 1 84 ? 5.520 44.328 -14.831 1.00 45.78 84 ASP A C 1
ATOM 672 O O . ASP A 1 84 ? 6.496 44.781 -14.235 1.00 45.78 84 ASP A O 1
ATOM 676 N N . ALA A 1 85 ? 4.972 43.176 -14.428 1.00 43.38 85 ALA A N 1
ATOM 677 C CA . ALA A 1 85 ? 5.495 42.388 -13.302 1.00 43.38 85 ALA A CA 1
ATOM 678 C C . ALA A 1 85 ? 6.085 41.035 -13.747 1.00 43.38 85 ALA A C 1
ATOM 680 O O . ALA A 1 85 ? 5.711 39.972 -13.244 1.00 43.38 85 ALA A O 1
ATOM 681 N N . THR A 1 86 ? 7.031 41.055 -14.687 1.00 44.94 86 THR A N 1
ATOM 682 C CA . THR A 1 86 ? 7.723 39.848 -15.191 1.00 44.94 86 THR A CA 1
ATOM 683 C C . THR A 1 86 ? 8.914 39.411 -14.329 1.00 44.94 86 THR A C 1
ATOM 685 O O . THR A 1 86 ? 9.769 38.654 -14.782 1.00 44.94 86 THR A O 1
ATOM 688 N N . GLN A 1 87 ? 8.981 39.821 -13.060 1.00 48.22 87 GLN A N 1
ATOM 689 C CA . GLN A 1 87 ? 9.936 39.262 -12.103 1.00 48.22 87 GLN A CA 1
ATOM 690 C C . GLN A 1 87 ? 9.203 38.572 -10.952 1.00 48.22 87 GLN A C 1
ATOM 692 O O . GLN A 1 87 ? 8.605 39.198 -10.084 1.00 48.22 87 GLN A O 1
ATOM 697 N N . GLY A 1 88 ? 9.275 37.238 -10.936 1.00 44.12 88 GLY A N 1
ATOM 698 C CA . GLY A 1 88 ? 9.106 36.466 -9.704 1.00 44.12 88 GLY A CA 1
ATOM 699 C C . GLY A 1 88 ? 7.819 35.663 -9.536 1.00 44.12 88 GLY A C 1
ATOM 700 O O . GLY A 1 88 ? 7.656 35.030 -8.491 1.00 44.12 88 GLY A O 1
ATOM 701 N N . ARG A 1 89 ? 6.924 35.570 -10.527 1.00 42.81 89 ARG A N 1
ATOM 702 C CA . ARG A 1 89 ? 5.827 34.590 -10.443 1.00 42.81 89 ARG A CA 1
ATOM 703 C C . ARG A 1 89 ? 6.330 33.220 -10.892 1.00 42.81 89 ARG A C 1
ATOM 705 O O . ARG A 1 89 ? 6.086 32.806 -12.020 1.00 42.81 89 ARG A O 1
ATOM 712 N N . LYS A 1 90 ? 7.026 32.511 -9.992 1.00 44.25 90 LYS A N 1
ATOM 713 C CA . LYS A 1 90 ? 7.300 31.074 -10.145 1.00 44.25 90 LYS A CA 1
ATOM 714 C C . LYS A 1 90 ? 5.947 30.375 -10.286 1.00 44.25 90 LYS A C 1
ATOM 716 O O . LYS A 1 90 ? 5.265 30.128 -9.290 1.00 44.25 90 LYS A O 1
ATOM 721 N N . GLN A 1 91 ? 5.513 30.120 -11.520 1.00 49.69 91 GLN A N 1
ATOM 722 C CA . GLN A 1 91 ? 4.502 29.100 -11.763 1.00 49.69 91 GLN A CA 1
ATOM 723 C C . GLN A 1 91 ? 5.014 27.861 -11.031 1.00 49.69 91 GLN A C 1
ATOM 725 O O . GLN A 1 91 ? 6.200 27.552 -11.148 1.00 49.69 91 GLN A O 1
ATOM 730 N N . ARG A 1 92 ? 4.188 27.220 -10.192 1.00 47.03 92 ARG A N 1
ATOM 731 C CA . ARG A 1 92 ? 4.562 25.899 -9.678 1.00 47.03 92 ARG A CA 1
ATOM 732 C C . ARG A 1 92 ? 4.773 25.063 -10.937 1.00 47.03 92 ARG A C 1
ATOM 734 O O . ARG A 1 92 ? 3.787 24.895 -11.654 1.00 47.03 92 ARG A O 1
ATOM 741 N N . PRO A 1 93 ? 6.011 24.662 -11.272 1.00 49.25 93 PRO A N 1
ATOM 742 C CA . PRO A 1 93 ? 6.212 23.873 -12.468 1.00 49.25 93 PRO A CA 1
ATOM 743 C C . PRO A 1 93 ? 5.348 22.631 -12.295 1.00 49.25 93 PRO A C 1
ATOM 745 O O . PRO A 1 93 ? 5.342 22.039 -11.208 1.00 49.25 93 PRO A O 1
ATOM 748 N N . LEU A 1 94 ? 4.578 22.290 -13.329 1.00 51.44 94 LEU A N 1
ATOM 749 C CA . LEU A 1 94 ? 3.967 20.974 -13.407 1.00 51.44 94 LEU A CA 1
ATOM 750 C C . LEU A 1 94 ? 5.117 19.992 -13.155 1.00 51.44 94 LEU A C 1
ATOM 752 O O . LEU A 1 94 ? 6.147 20.064 -13.832 1.00 51.44 94 LEU A O 1
ATOM 756 N N . LYS A 1 95 ? 5.036 19.196 -12.085 1.00 55.81 95 LYS A N 1
ATOM 757 C CA . LYS A 1 95 ? 6.105 18.252 -11.762 1.00 55.81 95 LYS A CA 1
ATOM 758 C C . LYS A 1 95 ? 6.065 17.185 -12.845 1.00 55.81 95 LYS A C 1
ATOM 760 O O . LYS A 1 95 ? 5.298 16.239 -12.734 1.00 55.81 95 LYS A O 1
ATOM 765 N N . GLN A 1 96 ? 6.862 17.354 -13.892 1.00 58.34 96 GLN A N 1
ATOM 766 C CA . GLN A 1 96 ? 6.984 16.335 -14.918 1.00 58.34 96 GLN A CA 1
ATOM 767 C C . GLN A 1 96 ? 7.512 15.060 -14.253 1.00 58.34 96 GLN A C 1
ATOM 769 O O . GLN A 1 96 ? 8.585 15.063 -13.637 1.00 58.34 96 GLN A O 1
ATOM 774 N N . LYS A 1 97 ? 6.697 14.004 -14.283 1.00 66.44 97 LYS A N 1
ATOM 775 C CA . LYS A 1 97 ? 7.051 12.695 -13.745 1.00 66.44 97 LYS A CA 1
ATOM 776 C C . LYS A 1 97 ? 7.977 12.030 -14.754 1.00 66.44 97 LYS A C 1
ATOM 778 O O . LYS A 1 97 ? 7.577 11.698 -15.859 1.00 66.44 97 LYS A O 1
ATOM 783 N N . TYR A 1 98 ? 9.239 11.880 -14.379 1.00 70.62 98 TYR A N 1
ATOM 784 C CA . TYR A 1 98 ? 10.258 11.271 -15.237 1.00 70.62 98 TYR A CA 1
ATOM 785 C C . TYR A 1 98 ? 10.455 9.771 -14.965 1.00 70.62 98 TYR A C 1
ATOM 787 O O . TYR A 1 98 ? 11.313 9.142 -15.583 1.00 70.62 98 TYR A O 1
ATOM 795 N N . GLY A 1 99 ? 9.713 9.212 -14.003 1.00 79.81 99 GLY A N 1
ATOM 796 C CA . GLY A 1 99 ? 9.764 7.791 -13.684 1.00 79.81 99 GLY A CA 1
ATOM 797 C C . GLY A 1 99 ? 9.020 6.929 -14.679 1.00 79.81 99 GLY A C 1
ATOM 798 O O . GLY A 1 99 ? 8.084 7.377 -15.332 1.00 79.81 99 GLY A O 1
ATOM 799 N N . ILE A 1 100 ? 9.481 5.686 -14.793 1.00 85.25 100 ILE A N 1
ATOM 800 C CA . ILE A 1 100 ? 8.828 4.667 -15.603 1.00 85.25 100 ILE A CA 1
ATOM 801 C C . ILE A 1 100 ? 7.789 3.985 -14.714 1.00 85.25 100 ILE A C 1
ATOM 803 O O . ILE A 1 100 ? 8.145 3.257 -13.785 1.00 85.25 100 ILE A O 1
ATOM 807 N N . TYR A 1 101 ? 6.520 4.258 -14.999 1.00 87.12 101 TYR A N 1
ATOM 808 C CA . TYR A 1 101 ? 5.362 3.648 -14.355 1.00 87.12 101 TYR A CA 1
ATOM 809 C C . TYR A 1 101 ? 4.912 2.477 -15.217 1.00 87.12 101 TYR A C 1
ATOM 811 O O . TYR A 1 101 ? 4.413 2.661 -16.325 1.00 87.12 101 TYR A O 1
ATOM 819 N N . HIS A 1 102 ? 5.171 1.267 -14.741 1.00 87.06 102 HIS A N 1
ATOM 820 C CA . HIS A 1 102 ? 4.931 0.045 -15.486 1.00 87.06 102 HIS A CA 1
ATOM 821 C C . HIS A 1 102 ? 3.680 -0.656 -14.938 1.00 87.06 102 HIS A C 1
ATOM 823 O O . HIS A 1 102 ? 3.645 -0.993 -13.746 1.00 87.06 102 HIS A O 1
ATOM 829 N N . PRO A 1 103 ? 2.643 -0.883 -15.762 1.00 87.56 103 PRO A N 1
ATOM 830 C CA . PRO A 1 103 ? 1.560 -1.770 -15.375 1.00 87.56 103 PRO A CA 1
ATOM 831 C C . PRO A 1 103 ? 2.095 -3.203 -15.270 1.00 87.56 103 PRO A C 1
ATOM 833 O O . PRO A 1 103 ? 2.959 -3.641 -16.027 1.00 87.56 103 PRO A O 1
ATOM 836 N N . PHE A 1 104 ? 1.601 -3.939 -14.288 1.00 85.38 104 PHE A N 1
ATOM 837 C CA . PHE A 1 104 ? 1.834 -5.359 -14.151 1.00 85.38 104 PHE A CA 1
ATOM 838 C C . PHE A 1 104 ? 0.993 -6.112 -15.185 1.00 85.38 104 PHE A C 1
ATOM 840 O O . PHE A 1 104 ? -0.211 -6.292 -15.015 1.00 85.38 104 PHE A O 1
ATOM 847 N N . THR A 1 105 ? 1.665 -6.589 -16.226 1.00 85.25 105 THR A N 1
ATOM 848 C CA . THR A 1 105 ? 1.113 -7.486 -17.250 1.00 85.25 105 THR A CA 1
ATOM 849 C C . THR A 1 105 ? 2.010 -8.719 -17.343 1.00 85.25 105 THR A C 1
ATOM 851 O O . THR A 1 105 ? 3.208 -8.624 -17.075 1.00 85.25 105 THR A O 1
ATOM 854 N N . LEU A 1 106 ? 1.500 -9.887 -17.742 1.00 81.00 106 LEU A N 1
ATOM 855 C CA . LEU A 1 106 ? 2.342 -11.086 -17.915 1.00 81.00 106 LEU A CA 1
ATOM 856 C C . LEU A 1 106 ? 3.228 -11.052 -19.171 1.00 81.00 106 LEU A C 1
ATOM 858 O O . LEU A 1 106 ? 4.284 -11.681 -19.186 1.00 81.00 106 LEU A O 1
ATOM 862 N N . ALA A 1 107 ? 2.812 -10.324 -20.209 1.00 78.44 107 ALA A N 1
ATOM 863 C CA . ALA A 1 107 ? 3.472 -10.322 -21.515 1.00 78.44 107 ALA A CA 1
ATOM 864 C C . ALA A 1 107 ? 4.537 -9.224 -21.675 1.00 78.44 107 ALA A C 1
ATOM 866 O O . ALA A 1 107 ? 5.491 -9.405 -22.432 1.00 78.44 107 ALA A O 1
ATOM 867 N N . ASP A 1 108 ? 4.399 -8.104 -20.961 1.00 82.69 108 ASP A N 1
ATOM 868 C CA . ASP A 1 108 ? 5.214 -6.924 -21.236 1.00 82.69 108 ASP A CA 1
ATOM 869 C C . ASP A 1 108 ? 6.669 -7.094 -20.758 1.00 82.69 108 ASP A C 1
ATOM 871 O O . ASP A 1 108 ? 6.925 -7.642 -19.667 1.00 82.69 108 ASP A O 1
ATOM 875 N N . PRO A 1 109 ? 7.650 -6.640 -21.564 1.00 85.31 109 PRO A N 1
ATOM 876 C CA . PRO A 1 109 ? 9.049 -6.643 -21.175 1.00 85.31 109 PRO A CA 1
ATOM 877 C C . PRO A 1 109 ? 9.303 -5.597 -20.086 1.00 85.31 109 PRO A C 1
ATOM 879 O O . PRO A 1 109 ? 8.778 -4.485 -20.122 1.00 85.31 109 PRO A O 1
ATOM 882 N N . ILE A 1 110 ? 10.151 -5.955 -19.124 1.00 87.12 110 ILE A N 1
ATOM 883 C CA . ILE A 1 110 ? 10.494 -5.072 -18.008 1.00 87.12 110 ILE A CA 1
ATOM 884 C C . ILE A 1 110 ? 11.544 -4.045 -18.436 1.00 87.12 110 ILE A C 1
ATOM 886 O O . ILE A 1 110 ? 12.489 -4.404 -19.145 1.00 87.12 110 ILE A O 1
ATOM 890 N N . PRO A 1 111 ? 11.438 -2.790 -17.965 1.00 87.69 111 PRO A N 1
ATOM 891 C CA . PRO A 1 111 ? 12.472 -1.785 -18.168 1.00 87.69 111 PRO A CA 1
ATOM 892 C C . PRO A 1 111 ? 13.841 -2.224 -17.620 1.00 87.69 111 PRO A C 1
ATOM 894 O O . PRO A 1 111 ? 13.991 -2.568 -16.443 1.00 87.69 111 PRO A O 1
ATOM 897 N N . THR A 1 112 ? 14.866 -2.171 -18.471 1.00 88.19 112 THR A N 1
ATOM 898 C CA . THR A 1 112 ? 16.257 -2.505 -18.102 1.00 88.19 112 THR A CA 1
ATOM 899 C C . THR A 1 112 ? 17.079 -1.273 -17.727 1.00 88.19 112 THR A C 1
ATOM 901 O O . THR A 1 112 ? 18.077 -1.390 -17.023 1.00 88.19 112 THR A O 1
ATOM 904 N N . GLU A 1 113 ? 16.665 -0.086 -18.166 1.00 85.69 113 GLU A N 1
ATOM 905 C CA . GLU A 1 113 ? 17.389 1.163 -17.937 1.00 85.69 113 GLU A CA 1
ATOM 906 C C . GLU A 1 113 ? 16.427 2.303 -17.599 1.00 85.69 113 GLU A C 1
ATOM 908 O O . GLU A 1 113 ? 15.245 2.273 -17.949 1.00 85.69 113 GLU A O 1
ATOM 913 N N . SER A 1 114 ? 16.955 3.323 -16.9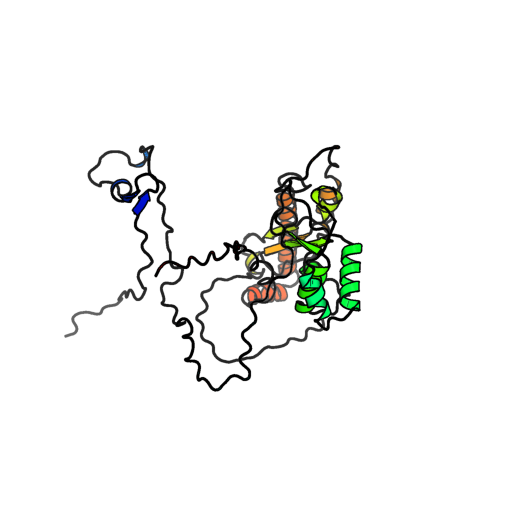22 1.00 83.88 114 SER A N 1
ATOM 914 C CA . SER A 1 114 ? 16.221 4.558 -16.652 1.00 83.88 114 SER A CA 1
ATOM 915 C C . SER A 1 114 ? 16.105 5.437 -17.895 1.00 83.88 114 SER A C 1
ATOM 917 O O . SER A 1 114 ? 16.916 5.367 -18.818 1.00 83.88 114 SER A O 1
ATOM 919 N N . ASN A 1 115 ? 15.105 6.320 -17.899 1.00 83.81 115 ASN A N 1
ATOM 920 C CA . ASN A 1 115 ? 14.917 7.292 -18.971 1.00 83.81 115 ASN A CA 1
ATOM 921 C C . ASN A 1 115 ? 16.137 8.233 -19.082 1.00 83.81 115 ASN A C 1
ATOM 923 O O . ASN A 1 115 ? 16.538 8.859 -18.097 1.00 83.81 115 ASN A O 1
ATOM 927 N N . LYS A 1 116 ? 16.697 8.377 -20.290 1.00 81.06 116 LYS A N 1
ATOM 928 C CA . LYS A 1 116 ? 17.861 9.237 -20.577 1.00 81.06 116 LYS A CA 1
ATOM 929 C C . LYS A 1 116 ? 17.631 10.694 -20.164 1.00 81.06 116 LYS A C 1
ATOM 931 O O . LYS A 1 116 ? 18.496 11.286 -19.524 1.00 81.06 116 LYS A O 1
ATOM 936 N N . MET A 1 117 ? 16.426 11.224 -20.401 1.00 77.94 117 MET A N 1
ATOM 937 C CA . MET A 1 117 ? 16.051 12.584 -19.978 1.00 77.94 117 MET A CA 1
ATOM 938 C C . MET A 1 117 ? 16.159 12.769 -18.459 1.00 77.94 117 MET A C 1
ATOM 940 O O . MET A 1 117 ? 16.511 13.839 -17.965 1.00 77.94 117 MET A O 1
ATOM 944 N N . TYR A 1 118 ? 15.877 11.712 -17.693 1.00 80.19 118 TYR A N 1
ATOM 945 C CA . TYR A 1 118 ? 15.983 11.770 -16.244 1.00 80.19 118 TYR A CA 1
ATOM 946 C C . TYR A 1 118 ? 17.428 11.802 -15.764 1.00 80.19 118 TYR A C 1
ATOM 948 O O . TYR A 1 118 ? 17.738 12.505 -14.806 1.00 80.19 118 TYR A O 1
ATOM 956 N N . GLN A 1 119 ? 18.314 11.061 -16.427 1.00 77.69 119 GLN A N 1
ATOM 957 C CA . GLN A 1 119 ? 19.735 11.043 -16.086 1.00 77.69 119 GLN A CA 1
ATOM 958 C C . GLN A 1 119 ? 20.361 12.434 -16.267 1.00 77.69 119 GLN A C 1
ATOM 960 O O . GLN A 1 119 ? 21.096 12.896 -15.395 1.00 77.69 119 GLN A O 1
ATOM 965 N N . GLU A 1 120 ? 19.999 13.140 -17.340 1.00 79.12 120 GLU A N 1
ATOM 966 C CA . GLU A 1 120 ? 20.425 14.524 -17.598 1.00 79.12 120 GLU A CA 1
ATOM 967 C C . GLU A 1 120 ? 19.861 15.506 -16.557 1.00 79.12 120 GLU A C 1
ATOM 969 O O . GLU A 1 120 ? 20.576 16.351 -16.004 1.00 79.12 120 GLU A O 1
ATOM 974 N N . MET A 1 121 ? 18.577 15.355 -16.221 1.00 78.12 121 MET A N 1
ATOM 975 C CA . MET A 1 121 ? 17.925 16.157 -15.189 1.00 78.12 121 MET A CA 1
ATOM 976 C C . MET A 1 121 ? 18.568 15.930 -13.812 1.00 78.12 121 MET A C 1
ATOM 978 O O . MET A 1 121 ? 18.813 16.889 -13.075 1.00 78.12 121 MET A O 1
ATOM 982 N N . LEU A 1 122 ? 18.913 14.686 -13.477 1.00 78.19 122 LEU A N 1
ATOM 983 C CA . LEU A 1 122 ? 19.622 14.371 -12.242 1.00 78.19 122 LEU A CA 1
ATOM 984 C C . LEU A 1 122 ? 21.030 14.930 -12.195 1.00 78.19 122 LEU A C 1
ATOM 986 O O . LEU A 1 122 ? 21.424 15.427 -11.145 1.00 78.19 122 LEU A O 1
ATOM 990 N N . ALA A 1 123 ? 21.763 14.882 -13.307 1.00 75.56 123 ALA A N 1
ATOM 991 C CA . ALA A 1 123 ? 23.089 15.484 -13.396 1.00 75.56 123 ALA A CA 1
ATOM 992 C C . ALA A 1 123 ? 23.041 17.003 -13.153 1.00 75.56 123 ALA A C 1
ATOM 994 O O . ALA A 1 123 ? 23.972 17.573 -12.588 1.00 75.56 123 ALA A O 1
ATOM 995 N N . THR A 1 124 ? 21.929 17.643 -13.525 1.00 76.31 124 THR A N 1
ATOM 996 C CA . THR A 1 124 ? 21.687 19.074 -13.290 1.00 76.31 124 THR A CA 1
ATOM 997 C C . THR A 1 124 ? 21.306 19.373 -11.833 1.00 76.31 124 THR A C 1
ATOM 999 O O . THR A 1 124 ? 21.547 20.475 -11.335 1.00 76.31 124 THR A O 1
ATOM 1002 N N . ARG A 1 125 ? 20.718 18.411 -11.109 1.00 74.50 125 ARG A N 1
ATOM 1003 C CA . ARG A 1 125 ? 20.350 18.591 -9.697 1.00 74.50 125 ARG A CA 1
ATOM 1004 C C . ARG A 1 125 ? 21.559 18.366 -8.787 1.00 74.50 125 ARG A C 1
ATOM 1006 O O . ARG A 1 125 ? 22.243 17.354 -8.863 1.00 74.50 125 ARG A O 1
ATOM 1013 N N . MET A 1 126 ? 21.774 19.284 -7.843 1.00 72.50 126 MET A N 1
ATOM 1014 C CA . MET A 1 126 ? 22.838 19.186 -6.833 1.00 72.50 126 MET A CA 1
ATOM 1015 C C . MET A 1 126 ? 22.478 18.178 -5.727 1.00 72.50 126 MET A C 1
ATOM 1017 O O . MET A 1 126 ? 22.260 18.546 -4.574 1.00 72.50 126 MET A O 1
ATOM 1021 N N . ILE A 1 127 ? 22.370 16.898 -6.081 1.00 77.88 127 ILE A N 1
ATOM 1022 C CA . ILE A 1 127 ? 22.132 15.803 -5.134 1.00 77.88 127 ILE A CA 1
ATOM 1023 C C . ILE A 1 127 ? 23.487 15.211 -4.728 1.00 77.88 127 ILE A C 1
ATOM 1025 O O . ILE A 1 127 ? 24.312 14.934 -5.602 1.00 77.88 127 ILE A O 1
ATOM 1029 N N . PRO A 1 128 ? 23.756 14.991 -3.427 1.00 81.06 128 PRO A N 1
ATOM 1030 C CA . PRO A 1 128 ? 24.996 14.351 -3.003 1.00 81.06 128 PRO A CA 1
ATOM 1031 C C . PRO A 1 128 ? 25.169 12.970 -3.656 1.00 81.06 128 PRO A C 1
ATOM 1033 O O . PRO A 1 128 ? 24.237 12.174 -3.696 1.00 81.06 128 PRO A O 1
ATOM 1036 N N . LYS A 1 129 ? 26.370 12.627 -4.131 1.00 82.38 129 LYS A N 1
ATOM 1037 C CA . LYS A 1 129 ? 26.609 11.304 -4.747 1.00 82.38 129 LYS A CA 1
ATOM 1038 C C . LYS A 1 129 ? 26.411 10.150 -3.761 1.00 82.38 129 LYS A C 1
ATOM 1040 O O . LYS A 1 129 ? 25.785 9.155 -4.109 1.00 82.38 129 LYS A O 1
ATOM 1045 N N . LYS A 1 130 ? 26.833 10.349 -2.506 1.00 85.31 130 LYS A N 1
ATOM 1046 C CA . LYS A 1 130 ? 26.649 9.399 -1.397 1.00 85.31 130 LYS A CA 1
ATOM 1047 C C . LYS A 1 130 ? 25.200 8.936 -1.273 1.00 85.31 130 LYS A C 1
ATOM 1049 O O . LYS A 1 130 ? 24.930 7.760 -1.145 1.00 85.31 130 LYS A O 1
ATOM 1054 N N . CYS A 1 131 ? 24.276 9.882 -1.383 1.00 84.31 131 CYS A N 1
ATOM 1055 C CA . CYS A 1 131 ? 22.841 9.670 -1.326 1.00 84.31 131 CYS A CA 1
ATOM 1056 C C . CYS A 1 131 ? 22.328 8.699 -2.415 1.00 84.31 131 CYS A C 1
ATOM 1058 O O . CYS A 1 131 ? 21.453 7.874 -2.160 1.00 84.31 131 CYS A O 1
ATOM 1060 N N . ILE A 1 132 ? 22.891 8.771 -3.622 1.00 85.94 132 ILE A N 1
ATOM 1061 C CA . ILE A 1 132 ? 22.548 7.875 -4.734 1.00 85.94 132 ILE A CA 1
ATOM 1062 C C . ILE A 1 132 ? 23.142 6.480 -4.505 1.00 85.94 132 ILE A C 1
ATOM 1064 O O . ILE A 1 132 ? 22.459 5.482 -4.716 1.00 85.94 132 ILE A O 1
ATOM 1068 N N . GLU A 1 133 ? 24.400 6.410 -4.070 1.00 87.75 133 GLU A N 1
ATOM 1069 C CA . GLU A 1 133 ? 25.096 5.152 -3.753 1.00 87.75 133 GLU A CA 1
ATOM 1070 C C . GLU A 1 133 ? 24.404 4.389 -2.623 1.00 87.75 133 GLU A C 1
ATOM 1072 O O . GLU A 1 133 ? 24.195 3.186 -2.719 1.00 87.75 133 GLU A O 1
ATOM 1077 N N . ASP A 1 134 ? 23.976 5.114 -1.600 1.00 87.25 134 ASP A N 1
ATOM 1078 C CA . ASP A 1 134 ? 23.215 4.637 -0.455 1.00 87.25 134 ASP A CA 1
ATOM 1079 C C . ASP A 1 134 ? 21.896 3.955 -0.880 1.00 87.25 134 ASP A C 1
ATOM 1081 O O . ASP A 1 134 ? 21.592 2.843 -0.438 1.00 87.25 134 ASP A O 1
ATOM 1085 N N . ILE A 1 135 ? 21.134 4.579 -1.789 1.00 88.44 135 ILE A N 1
ATOM 1086 C CA . ILE A 1 135 ? 19.908 3.980 -2.342 1.00 88.44 135 ILE A CA 1
ATOM 1087 C C . ILE A 1 135 ? 20.243 2.776 -3.230 1.00 88.44 135 ILE A C 1
ATOM 1089 O O . ILE A 1 135 ? 19.585 1.744 -3.116 1.00 88.44 135 ILE A O 1
ATOM 1093 N N . LYS A 1 136 ? 21.278 2.859 -4.075 1.00 89.81 136 LYS A N 1
ATOM 1094 C CA . LYS A 1 136 ? 21.723 1.717 -4.895 1.00 89.81 136 LYS A CA 1
ATOM 1095 C C . LYS A 1 136 ? 22.103 0.514 -4.030 1.00 89.81 136 LYS A C 1
ATOM 1097 O O . LYS A 1 136 ? 21.601 -0.573 -4.280 1.00 89.81 136 LYS A O 1
ATOM 1102 N N . ALA A 1 137 ? 22.858 0.727 -2.955 1.00 90.94 137 ALA A N 1
ATOM 1103 C CA . ALA A 1 137 ? 23.227 -0.320 -2.008 1.00 90.94 137 ALA A CA 1
ATOM 1104 C C . ALA A 1 137 ? 22.001 -0.962 -1.329 1.00 90.94 137 ALA A C 1
ATOM 1106 O O . ALA A 1 137 ? 21.992 -2.167 -1.077 1.00 90.94 137 ALA A O 1
ATOM 1107 N N . ALA A 1 138 ? 20.938 -0.192 -1.062 1.00 90.44 138 ALA A N 1
ATOM 1108 C CA . ALA A 1 138 ? 19.677 -0.762 -0.583 1.00 90.44 138 ALA A CA 1
ATOM 1109 C C . ALA A 1 138 ? 18.984 -1.628 -1.646 1.00 90.44 138 ALA A C 1
ATOM 1111 O O . ALA A 1 138 ? 18.480 -2.702 -1.310 1.00 90.44 138 ALA A O 1
ATOM 1112 N N . PHE A 1 139 ? 18.982 -1.203 -2.913 1.00 92.44 139 PHE A N 1
ATOM 1113 C CA . PHE A 1 139 ? 18.451 -1.998 -4.028 1.00 92.44 139 PHE A CA 1
ATOM 1114 C C . PHE A 1 139 ? 19.293 -3.247 -4.343 1.00 92.44 139 PHE A C 1
ATOM 1116 O O . PHE A 1 139 ? 18.747 -4.245 -4.817 1.00 92.44 139 PHE A O 1
ATOM 1123 N N . ASP A 1 140 ? 20.592 -3.218 -4.043 1.00 92.00 140 ASP A N 1
ATOM 1124 C CA . ASP A 1 140 ? 21.480 -4.381 -4.141 1.00 92.00 140 ASP A CA 1
ATOM 1125 C C . ASP A 1 140 ? 21.191 -5.400 -3.028 1.00 92.00 140 ASP A C 1
ATOM 1127 O O . ASP A 1 140 ? 21.165 -6.603 -3.279 1.00 92.00 140 ASP A O 1
ATOM 1131 N N . ALA A 1 141 ? 20.914 -4.930 -1.806 1.00 91.81 141 ALA A N 1
ATOM 1132 C CA . ALA A 1 141 ? 20.531 -5.794 -0.688 1.00 91.81 141 ALA A CA 1
ATOM 1133 C C . ALA A 1 141 ? 19.123 -6.394 -0.853 1.00 91.81 141 ALA A C 1
ATOM 1135 O O . ALA A 1 141 ? 18.867 -7.522 -0.430 1.00 91.81 141 ALA A O 1
ATOM 1136 N N . ARG A 1 142 ? 18.194 -5.634 -1.442 1.00 92.19 142 ARG A N 1
ATOM 1137 C CA . ARG A 1 142 ? 16.808 -6.045 -1.687 1.00 92.19 142 ARG A CA 1
ATOM 1138 C C . ARG A 1 142 ? 16.306 -5.396 -2.979 1.00 92.19 142 ARG A C 1
ATOM 1140 O O . ARG A 1 142 ? 16.264 -4.174 -3.051 1.00 92.19 142 ARG A O 1
ATOM 1147 N N . PRO A 1 143 ? 15.839 -6.167 -3.972 1.00 94.19 143 PRO A N 1
ATOM 1148 C CA . PRO A 1 143 ? 15.525 -5.623 -5.294 1.00 94.19 143 PRO A CA 1
ATOM 1149 C C . PRO A 1 143 ? 14.236 -4.789 -5.357 1.00 94.19 143 PRO A C 1
ATOM 1151 O O . PRO A 1 143 ? 14.035 -4.081 -6.342 1.00 94.19 143 PRO A O 1
ATOM 1154 N N . ILE A 1 144 ? 13.353 -4.882 -4.352 1.00 95.12 144 ILE A N 1
ATOM 1155 C CA . ILE A 1 144 ? 12.015 -4.270 -4.363 1.00 95.12 144 ILE A CA 1
ATOM 1156 C C . ILE A 1 144 ? 11.749 -3.529 -3.058 1.00 95.12 144 ILE A C 1
ATOM 1158 O O . ILE A 1 144 ? 11.725 -4.156 -1.998 1.00 95.12 144 ILE A O 1
ATOM 1162 N N . TRP A 1 145 ? 11.439 -2.238 -3.134 1.00 92.94 145 TRP A N 1
ATOM 1163 C CA . TRP A 1 145 ? 11.208 -1.384 -1.967 1.00 92.94 145 TRP A CA 1
ATOM 1164 C C . TRP A 1 145 ? 9.974 -0.496 -2.120 1.00 92.94 145 TRP A C 1
ATOM 1166 O O . TRP A 1 145 ? 9.709 0.040 -3.193 1.00 92.94 145 TRP A O 1
ATOM 1176 N N . THR A 1 146 ? 9.258 -0.248 -1.025 1.00 90.25 146 THR A N 1
ATOM 1177 C CA . THR A 1 146 ? 8.369 0.920 -0.931 1.00 90.25 146 THR A CA 1
ATOM 1178 C C . THR A 1 146 ? 9.167 2.178 -0.579 1.00 90.25 146 THR A C 1
ATOM 1180 O O . THR A 1 146 ? 10.219 2.123 0.068 1.00 90.25 146 THR A O 1
ATOM 1183 N N . LYS A 1 147 ? 8.638 3.349 -0.957 1.00 86.12 147 LYS A N 1
ATOM 1184 C CA . LYS A 1 147 ? 9.211 4.653 -0.578 1.00 86.12 147 LYS A CA 1
ATOM 1185 C C . LYS A 1 147 ? 9.307 4.796 0.949 1.00 86.12 147 LYS A C 1
ATOM 1187 O O . LYS A 1 147 ? 10.320 5.273 1.461 1.00 86.12 147 LYS A O 1
ATOM 1192 N N . ASN A 1 148 ? 8.290 4.325 1.676 1.00 82.06 148 ASN A N 1
ATOM 1193 C CA . ASN A 1 148 ? 8.263 4.345 3.140 1.00 82.06 148 ASN A CA 1
ATOM 1194 C C . ASN A 1 148 ? 9.306 3.413 3.761 1.00 82.06 148 ASN A C 1
ATOM 1196 O O . ASN A 1 148 ? 9.963 3.804 4.728 1.00 82.06 148 ASN A O 1
ATOM 1200 N N . ALA A 1 149 ? 9.515 2.219 3.199 1.00 85.56 149 ALA A N 1
ATOM 1201 C CA . ALA A 1 149 ? 10.545 1.304 3.683 1.00 85.56 149 ALA A CA 1
ATOM 1202 C C . ALA A 1 149 ? 11.946 1.914 3.528 1.00 85.56 149 ALA A C 1
ATOM 1204 O O . ALA A 1 149 ? 12.725 1.903 4.483 1.00 85.56 149 ALA A O 1
ATOM 1205 N N . LEU A 1 150 ? 12.229 2.569 2.396 1.00 85.25 150 LEU A N 1
ATOM 1206 C CA . LEU A 1 150 ? 13.477 3.319 2.216 1.00 85.25 150 LEU A CA 1
ATOM 1207 C C . LEU A 1 150 ? 13.607 4.465 3.220 1.00 85.25 150 LEU A C 1
ATOM 1209 O O . LEU A 1 150 ? 14.661 4.635 3.821 1.00 85.25 150 LEU A O 1
ATOM 1213 N N . ARG A 1 151 ? 12.527 5.209 3.473 1.00 81.31 151 ARG A N 1
ATOM 1214 C CA . ARG A 1 151 ? 12.517 6.291 4.469 1.00 81.31 151 ARG A CA 1
ATOM 1215 C C . ARG A 1 151 ? 12.787 5.796 5.892 1.00 81.31 151 ARG A C 1
ATOM 1217 O O . ARG A 1 151 ? 13.417 6.510 6.668 1.00 81.31 151 ARG A O 1
ATOM 1224 N N . SER A 1 152 ? 12.288 4.614 6.251 1.00 74.62 152 SER A N 1
ATOM 1225 C CA . SER A 1 152 ? 12.486 4.043 7.590 1.00 74.62 152 SER A CA 1
ATOM 1226 C C . SER A 1 152 ? 13.912 3.553 7.844 1.00 74.62 152 SER A C 1
ATOM 1228 O O . SER A 1 152 ? 14.294 3.348 8.996 1.00 74.62 152 SER A O 1
ATOM 1230 N N . ILE A 1 153 ? 14.727 3.388 6.799 1.00 74.50 153 ILE A N 1
ATOM 1231 C CA . ILE A 1 153 ? 16.127 3.013 6.966 1.00 74.50 153 ILE A CA 1
ATOM 1232 C C . ILE A 1 153 ? 16.891 4.224 7.511 1.00 74.50 153 ILE A C 1
ATOM 1234 O O . ILE A 1 153 ? 17.257 5.146 6.785 1.00 74.50 153 ILE A O 1
ATOM 1238 N N . ASN A 1 154 ? 17.192 4.172 8.811 1.00 56.38 154 ASN A N 1
ATOM 1239 C CA . ASN A 1 154 ? 17.877 5.209 9.596 1.00 56.38 154 ASN A CA 1
ATOM 1240 C C . ASN A 1 154 ? 19.284 5.600 9.075 1.00 56.38 154 ASN A C 1
ATOM 1242 O O . ASN A 1 154 ? 19.932 6.486 9.621 1.00 56.38 154 ASN A O 1
ATOM 1246 N N . ARG A 1 155 ? 19.791 4.932 8.027 1.00 58.78 155 ARG A N 1
ATOM 1247 C CA . ARG A 1 155 ? 21.065 5.265 7.367 1.00 58.78 155 ARG A CA 1
ATOM 1248 C C . ARG A 1 155 ? 20.939 6.469 6.431 1.00 58.78 155 ARG A C 1
ATOM 1250 O O . ARG A 1 155 ? 21.943 7.127 6.169 1.00 58.78 155 ARG A O 1
ATOM 1257 N N . PHE A 1 156 ? 19.733 6.779 5.952 1.00 60.31 156 PHE A N 1
ATOM 1258 C CA . PHE A 1 156 ? 19.503 7.891 5.037 1.00 60.31 156 PHE A CA 1
ATOM 1259 C C . PHE A 1 156 ? 18.989 9.103 5.820 1.00 60.31 156 PHE A C 1
ATOM 1261 O O . PHE A 1 156 ? 17.789 9.266 6.024 1.00 60.31 156 PHE A O 1
ATOM 1268 N N . ASN A 1 157 ? 19.883 10.010 6.224 1.00 63.19 157 ASN A N 1
ATOM 1269 C CA . ASN A 1 157 ? 19.502 11.372 6.633 1.00 63.19 157 ASN A CA 1
ATOM 1270 C C . ASN A 1 157 ? 19.057 12.193 5.402 1.00 63.19 157 ASN A C 1
ATOM 1272 O O . ASN A 1 157 ? 19.609 13.247 5.097 1.00 63.19 157 ASN A O 1
ATOM 1276 N N . MET A 1 158 ? 18.098 11.663 4.646 1.00 71.75 158 MET A N 1
ATOM 1277 C CA . MET A 1 158 ? 17.564 12.226 3.413 1.00 71.75 158 MET A CA 1
ATOM 1278 C C . MET A 1 158 ? 16.192 12.844 3.634 1.00 71.75 158 MET A C 1
ATOM 1280 O O . MET A 1 158 ? 15.414 12.399 4.481 1.00 71.75 158 MET A O 1
ATOM 1284 N N . THR A 1 159 ? 15.864 13.835 2.809 1.00 76.00 159 THR A N 1
ATOM 1285 C CA . THR A 1 159 ? 14.503 14.362 2.744 1.00 76.00 159 THR A CA 1
ATOM 1286 C C . THR A 1 159 ? 13.645 13.515 1.795 1.00 76.00 159 THR A C 1
ATOM 1288 O O . THR A 1 159 ? 14.145 12.763 0.954 1.00 76.00 159 THR A O 1
ATOM 1291 N N . ASN A 1 160 ? 12.321 13.613 1.912 1.00 76.62 160 ASN A N 1
ATOM 1292 C CA . ASN A 1 160 ? 11.411 12.856 1.043 1.00 76.62 160 ASN A CA 1
ATOM 1293 C C . ASN A 1 160 ? 11.576 13.255 -0.431 1.00 76.62 160 ASN A C 1
ATOM 1295 O O . ASN A 1 160 ? 11.438 12.425 -1.334 1.00 76.62 160 ASN A O 1
ATOM 1299 N N . GLU A 1 161 ? 11.899 14.522 -0.680 1.00 79.25 161 GLU A N 1
ATOM 1300 C CA . GLU A 1 161 ? 12.112 15.066 -2.015 1.00 79.25 161 GLU A CA 1
ATOM 1301 C C . GLU A 1 161 ? 13.366 14.473 -2.661 1.00 79.25 161 GLU A C 1
ATOM 1303 O O . GLU A 1 161 ? 13.338 14.168 -3.856 1.00 79.25 161 GLU A O 1
ATOM 1308 N N . THR A 1 162 ? 14.442 14.254 -1.892 1.00 82.69 162 THR A N 1
ATOM 1309 C CA . THR A 1 162 ? 15.661 13.628 -2.422 1.00 82.69 162 THR A CA 1
ATOM 1310 C C . THR A 1 162 ? 15.413 12.173 -2.792 1.00 82.69 162 THR A C 1
ATOM 1312 O O . THR A 1 162 ? 15.782 11.777 -3.890 1.00 82.69 162 THR A O 1
ATOM 1315 N N . ILE A 1 163 ? 14.706 11.404 -1.952 1.00 84.69 163 ILE A N 1
ATOM 1316 C CA . ILE A 1 163 ? 14.351 10.005 -2.257 1.00 84.69 163 ILE A CA 1
ATOM 1317 C C . ILE A 1 163 ? 13.488 9.935 -3.526 1.00 84.69 163 ILE A C 1
ATOM 1319 O O . ILE A 1 163 ? 13.810 9.198 -4.456 1.00 84.69 163 ILE A O 1
ATOM 1323 N N . SER A 1 164 ? 12.446 10.769 -3.614 1.00 84.19 164 SER A N 1
ATOM 1324 C CA . SER A 1 164 ? 11.558 10.837 -4.792 1.00 84.19 164 SER A CA 1
ATOM 1325 C C . SER A 1 164 ? 12.304 11.233 -6.071 1.00 84.19 164 SER A C 1
ATOM 1327 O O . SER A 1 164 ? 11.919 10.851 -7.171 1.00 84.19 164 SER A O 1
ATOM 1329 N N . THR A 1 165 ? 13.384 12.002 -5.927 1.00 84.69 165 THR A N 1
ATOM 1330 C CA . THR A 1 165 ? 14.252 12.415 -7.033 1.00 84.69 165 THR A CA 1
ATOM 1331 C C . THR A 1 165 ? 15.349 11.395 -7.337 1.00 84.69 165 THR A C 1
ATOM 1333 O O . THR A 1 165 ? 16.076 11.575 -8.289 1.00 84.69 165 THR A O 1
ATOM 1336 N N . ILE A 1 166 ? 15.545 10.333 -6.568 1.00 86.31 166 ILE A N 1
ATOM 1337 C CA . ILE A 1 166 ? 16.572 9.331 -6.908 1.00 86.31 166 ILE A CA 1
ATOM 1338 C C . ILE A 1 166 ? 15.915 8.060 -7.430 1.00 86.31 166 ILE A C 1
ATOM 1340 O O . ILE A 1 166 ? 16.446 7.434 -8.347 1.00 86.31 166 ILE A O 1
ATOM 1344 N N . LEU A 1 167 ? 14.740 7.713 -6.903 1.00 89.06 167 LEU A N 1
ATOM 1345 C CA . LEU A 1 167 ? 14.020 6.481 -7.216 1.00 89.06 167 LEU A CA 1
ATOM 1346 C C . LEU A 1 167 ? 13.884 6.195 -8.725 1.00 89.06 167 LEU A C 1
ATOM 1348 O O . LEU A 1 167 ? 14.354 5.133 -9.140 1.00 89.06 167 LEU A O 1
ATOM 1352 N N . PRO A 1 168 ? 13.407 7.137 -9.566 1.00 89.56 168 PRO A N 1
ATOM 1353 C CA . PRO A 1 168 ? 13.322 6.917 -11.010 1.00 89.56 168 PRO A CA 1
ATOM 1354 C C . PRO A 1 168 ? 14.637 6.587 -11.735 1.00 89.56 168 PRO A C 1
ATOM 1356 O O . PRO A 1 168 ? 14.607 6.073 -12.853 1.00 89.56 168 PRO A O 1
ATOM 1359 N N . SER A 1 169 ? 15.802 6.855 -11.132 1.00 87.88 169 SER A N 1
ATOM 1360 C CA . SER A 1 169 ? 17.101 6.497 -11.728 1.00 87.88 169 SER A CA 1
ATOM 1361 C C . SER A 1 169 ? 17.574 5.100 -11.380 1.00 87.88 169 SER A C 1
ATOM 1363 O O . SER A 1 169 ? 18.400 4.549 -12.105 1.00 87.88 169 SER A O 1
ATOM 1365 N N . VAL A 1 170 ? 17.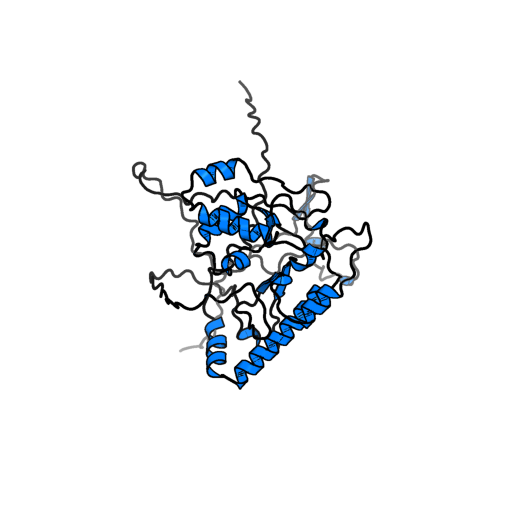067 4.535 -10.284 1.00 88.88 170 VAL A N 1
ATOM 1366 C CA . VAL A 1 170 ? 17.525 3.254 -9.733 1.00 88.88 170 VAL A CA 1
ATOM 1367 C C . VAL A 1 170 ? 16.529 2.131 -10.018 1.00 88.88 170 VAL A C 1
ATOM 1369 O O . VAL A 1 170 ? 16.934 0.978 -10.175 1.00 88.88 170 VAL A O 1
ATOM 1372 N N . GLY A 1 171 ? 15.244 2.458 -10.142 1.00 91.31 171 GLY A N 1
ATOM 1373 C CA . GLY A 1 171 ? 14.210 1.487 -10.458 1.00 91.31 171 GLY A CA 1
ATOM 1374 C C . GLY A 1 171 ? 13.027 2.076 -11.210 1.00 91.31 171 GLY A C 1
ATOM 1375 O O . GLY A 1 171 ? 12.891 3.295 -11.336 1.00 91.31 171 GLY A O 1
ATOM 1376 N N . PHE A 1 172 ? 12.168 1.182 -11.683 1.00 92.50 172 PHE A N 1
ATOM 1377 C CA . PHE A 1 172 ? 10.846 1.505 -12.211 1.00 92.50 172 PHE A CA 1
ATOM 1378 C C . PHE A 1 172 ? 9.781 1.241 -11.139 1.00 92.50 172 PHE A C 1
ATOM 1380 O O . PHE A 1 172 ? 10.056 0.594 -10.125 1.00 92.50 172 PHE A O 1
ATOM 1387 N N . TYR A 1 173 ? 8.572 1.751 -11.345 1.00 91.94 173 TYR A N 1
ATOM 1388 C CA . TYR A 1 173 ? 7.474 1.659 -10.386 1.00 91.94 173 TYR A CA 1
ATOM 1389 C C . TYR A 1 173 ? 6.346 0.779 -10.924 1.00 91.94 173 TYR A C 1
ATOM 1391 O O . TYR A 1 173 ? 5.947 0.943 -12.076 1.00 91.94 173 TYR A O 1
ATOM 1399 N N . TYR A 1 174 ? 5.813 -0.126 -10.099 1.00 91.75 174 TYR A N 1
ATOM 1400 C CA . TYR A 1 174 ? 4.617 -0.900 -10.447 1.00 91.75 174 TYR A CA 1
ATOM 1401 C C . TYR A 1 174 ? 3.343 -0.170 -10.026 1.00 91.75 174 TYR A C 1
ATOM 1403 O O . TYR A 1 174 ? 3.126 0.074 -8.837 1.00 91.75 174 TYR A O 1
ATOM 1411 N N . VAL A 1 175 ? 2.475 0.107 -10.999 1.00 88.88 175 VAL A N 1
ATOM 1412 C CA . VAL A 1 175 ? 1.188 0.792 -10.778 1.00 88.88 175 VAL A CA 1
ATOM 1413 C C . VAL A 1 175 ? 0.153 -0.149 -10.159 1.00 88.88 175 VAL A C 1
ATOM 1415 O O . VAL A 1 175 ? -0.532 0.187 -9.200 1.00 88.88 175 VAL A O 1
ATOM 1418 N N . ASN A 1 176 ? 0.063 -1.376 -10.667 1.00 89.38 176 ASN A N 1
ATOM 1419 C CA . ASN A 1 176 ? -0.929 -2.362 -10.246 1.00 89.38 176 ASN A CA 1
ATOM 1420 C C . ASN A 1 176 ? -0.278 -3.738 -9.987 1.00 89.38 176 ASN A C 1
ATOM 1422 O O . ASN A 1 176 ? 0.945 -3.889 -9.980 1.00 89.38 176 ASN A O 1
ATOM 1426 N N . GLY A 1 177 ? -1.109 -4.732 -9.668 1.00 90.56 177 GLY A N 1
ATOM 1427 C CA . GLY A 1 177 ? -0.666 -6.100 -9.408 1.00 90.56 177 GLY A CA 1
ATOM 1428 C C . GLY A 1 177 ? -0.129 -6.360 -7.988 1.00 90.56 177 GLY A C 1
ATOM 1429 O O . GLY A 1 177 ? -0.369 -5.583 -7.050 1.00 90.56 177 GLY A O 1
ATOM 1430 N N . PRO A 1 178 ? 0.598 -7.478 -7.796 1.00 92.38 178 PRO A N 1
ATOM 1431 C CA . PRO A 1 178 ? 1.000 -7.956 -6.469 1.00 92.38 178 PRO A CA 1
ATOM 1432 C C . PRO A 1 178 ? 2.139 -7.145 -5.827 1.00 92.38 178 PRO A C 1
ATOM 1434 O O . PRO A 1 178 ? 2.322 -7.181 -4.608 1.00 92.38 178 PRO A O 1
ATOM 1437 N N . TRP A 1 179 ? 2.879 -6.391 -6.644 1.00 93.75 179 TRP A N 1
ATOM 1438 C CA . TRP A 1 179 ? 3.943 -5.464 -6.240 1.00 93.75 179 TRP A CA 1
ATOM 1439 C C . TRP A 1 179 ? 3.565 -3.995 -6.485 1.00 93.75 179 TRP A C 1
ATOM 1441 O O . TRP A 1 179 ? 4.446 -3.138 -6.541 1.00 93.75 179 TRP A O 1
ATOM 1451 N N . ARG A 1 180 ? 2.269 -3.682 -6.630 1.00 91.62 180 ARG A N 1
ATOM 1452 C CA . ARG A 1 180 ? 1.797 -2.296 -6.784 1.00 91.62 180 ARG A CA 1
ATOM 1453 C C . ARG A 1 180 ? 2.347 -1.386 -5.688 1.00 91.62 180 ARG A C 1
ATOM 1455 O O . ARG A 1 180 ? 2.511 -1.828 -4.547 1.00 91.62 180 ARG A O 1
ATOM 1462 N N . GLY A 1 181 ? 2.607 -0.125 -6.003 1.00 89.00 181 GLY A N 1
ATOM 1463 C CA . GLY A 1 181 ? 3.118 0.816 -5.008 1.00 89.00 181 GLY A CA 1
ATOM 1464 C C . GLY A 1 181 ? 4.592 0.622 -4.648 1.00 89.00 181 GLY A C 1
ATOM 1465 O O . GLY A 1 181 ? 5.078 1.251 -3.705 1.00 89.00 181 GLY A O 1
ATOM 1466 N N . THR A 1 182 ? 5.317 -0.253 -5.354 1.00 92.81 182 THR A N 1
ATOM 1467 C CA . THR A 1 182 ? 6.727 -0.546 -5.069 1.00 92.81 182 THR A CA 1
ATOM 1468 C C . THR A 1 182 ? 7.638 -0.154 -6.225 1.00 92.81 182 THR A C 1
ATOM 1470 O O . THR A 1 182 ? 7.260 -0.199 -7.396 1.00 92.81 182 THR A O 1
ATOM 1473 N N . TRP A 1 183 ? 8.862 0.222 -5.866 1.00 93.94 183 TRP A N 1
ATOM 1474 C CA . TRP A 1 183 ? 9.964 0.457 -6.782 1.00 93.94 183 TRP A CA 1
ATOM 1475 C C . TRP A 1 183 ? 10.785 -0.816 -6.927 1.00 93.94 183 TRP A C 1
ATOM 1477 O O . TRP A 1 183 ? 11.181 -1.420 -5.926 1.00 93.94 183 TRP A O 1
ATOM 1487 N N . VAL A 1 184 ? 11.069 -1.198 -8.167 1.00 94.56 184 VAL A N 1
ATOM 1488 C CA . VAL A 1 184 ? 11.813 -2.408 -8.517 1.00 94.56 184 VAL A CA 1
ATOM 1489 C C . VAL A 1 184 ? 13.081 -2.027 -9.256 1.00 94.56 184 VAL A C 1
ATOM 1491 O O . VAL A 1 184 ? 13.052 -1.214 -10.181 1.00 94.56 184 VAL A O 1
ATOM 1494 N N . ARG A 1 185 ? 14.206 -2.616 -8.845 1.00 94.75 185 ARG A N 1
ATOM 1495 C CA . ARG A 1 185 ? 15.499 -2.421 -9.504 1.00 94.75 185 ARG A CA 1
ATOM 1496 C C . ARG A 1 185 ? 15.385 -2.750 -10.993 1.00 94.75 185 ARG A C 1
ATOM 1498 O O . ARG A 1 185 ? 14.855 -3.798 -11.362 1.00 94.75 185 ARG A O 1
ATOM 1505 N N . TYR A 1 186 ? 15.936 -1.886 -11.838 1.00 93.12 186 TYR A N 1
ATOM 1506 C CA . TYR A 1 186 ? 15.960 -2.123 -13.278 1.00 93.12 186 TYR A CA 1
ATOM 1507 C C . TYR A 1 186 ? 16.584 -3.484 -13.633 1.00 93.12 186 TYR A C 1
ATOM 1509 O O . TYR A 1 186 ? 17.592 -3.898 -13.050 1.00 93.12 186 TYR A O 1
ATOM 1517 N N . GLY A 1 187 ? 15.953 -4.193 -14.573 1.00 90.25 187 GLY A N 1
ATOM 1518 C CA . GLY A 1 187 ? 16.365 -5.531 -15.010 1.00 90.25 187 GLY A CA 1
ATOM 1519 C C . GLY A 1 187 ? 16.027 -6.688 -14.055 1.00 90.25 187 GLY A C 1
ATOM 1520 O O . GLY A 1 187 ? 16.311 -7.836 -14.395 1.00 90.25 187 GLY A O 1
ATOM 1521 N N . TYR A 1 188 ? 15.422 -6.441 -12.885 1.00 93.19 188 TYR A N 1
ATOM 1522 C CA . TYR A 1 188 ? 14.917 -7.507 -12.012 1.00 93.19 188 TYR A CA 1
ATOM 1523 C C . TYR A 1 188 ? 13.449 -7.823 -12.325 1.00 93.19 188 TYR A C 1
ATOM 1525 O O . TYR A 1 188 ? 12.596 -6.942 -12.247 1.00 93.19 188 TYR A O 1
ATOM 1533 N N . ASP A 1 189 ? 13.149 -9.088 -12.639 1.00 91.56 189 ASP A N 1
ATOM 1534 C CA . ASP A 1 189 ? 11.785 -9.543 -12.932 1.00 91.56 189 ASP A CA 1
ATOM 1535 C C . ASP A 1 189 ? 11.185 -10.342 -11.761 1.00 91.56 189 ASP A C 1
ATOM 1537 O O . ASP A 1 189 ? 11.492 -11.533 -11.614 1.00 91.56 189 ASP A O 1
ATOM 1541 N N . PRO A 1 190 ? 10.296 -9.750 -10.938 1.00 92.19 190 PRO A N 1
ATOM 1542 C CA . PRO A 1 190 ? 9.664 -10.479 -9.843 1.00 92.19 190 PRO A CA 1
ATOM 1543 C C . PRO A 1 190 ? 8.815 -11.667 -10.314 1.00 92.19 190 PRO A C 1
ATOM 1545 O O . PRO A 1 190 ? 8.623 -12.611 -9.548 1.00 92.19 190 PRO A O 1
ATOM 1548 N N . ARG A 1 191 ? 8.356 -11.680 -11.574 1.00 89.69 191 ARG A N 1
ATOM 1549 C CA . ARG A 1 191 ? 7.543 -12.764 -12.154 1.00 89.69 191 ARG A CA 1
ATOM 1550 C C . ARG A 1 191 ? 8.358 -14.015 -12.471 1.00 89.69 191 ARG A C 1
ATOM 1552 O O . ARG A 1 191 ? 7.771 -15.055 -12.741 1.00 89.69 191 ARG A O 1
ATOM 1559 N N . LYS A 1 192 ? 9.693 -13.929 -12.466 1.00 89.00 192 LYS A N 1
ATOM 1560 C CA . LYS A 1 192 ? 10.603 -15.064 -12.715 1.00 89.00 192 LYS A CA 1
ATOM 1561 C C . LYS A 1 192 ? 11.206 -15.631 -11.432 1.00 89.00 192 LYS A C 1
ATOM 1563 O O . LYS A 1 192 ? 11.641 -16.778 -11.412 1.00 89.00 192 LYS A O 1
ATOM 1568 N N . HIS A 1 193 ? 11.229 -14.841 -10.361 1.00 90.19 193 HIS A N 1
ATOM 1569 C CA . HIS A 1 193 ? 11.862 -15.208 -9.100 1.00 90.19 193 HIS A CA 1
ATOM 1570 C C . HIS A 1 193 ? 10.817 -15.498 -8.022 1.00 90.19 193 HIS A C 1
ATOM 1572 O O . HIS A 1 193 ? 10.198 -14.585 -7.485 1.00 90.19 193 HIS A O 1
ATOM 1578 N N . PHE A 1 194 ? 10.680 -16.765 -7.627 1.00 90.44 194 PHE A N 1
ATOM 1579 C CA . PHE A 1 194 ? 9.761 -17.167 -6.552 1.00 90.44 194 PHE A CA 1
ATOM 1580 C C . PHE A 1 194 ? 10.087 -16.530 -5.186 1.00 90.44 194 PHE A C 1
ATOM 1582 O O . PHE A 1 194 ? 9.218 -16.373 -4.325 1.00 90.44 194 PHE A O 1
ATOM 1589 N N . GLU A 1 195 ? 11.340 -16.134 -4.962 1.00 91.38 195 GLU A N 1
ATOM 1590 C CA . GLU A 1 195 ? 11.763 -15.403 -3.760 1.00 91.38 195 GLU A CA 1
ATOM 1591 C C . GLU A 1 195 ? 11.092 -14.026 -3.649 1.00 91.38 195 GLU A C 1
ATOM 1593 O O . GLU A 1 195 ? 10.828 -13.556 -2.540 1.00 91.38 195 GLU A O 1
ATOM 1598 N N . ALA A 1 196 ? 10.701 -13.425 -4.782 1.00 93.25 196 ALA A N 1
ATOM 1599 C CA . ALA A 1 196 ? 10.027 -12.131 -4.817 1.00 93.25 196 ALA A CA 1
ATOM 1600 C C . ALA A 1 196 ? 8.657 -12.135 -4.119 1.00 93.25 196 ALA A C 1
ATOM 1602 O O . ALA A 1 196 ? 8.123 -11.059 -3.827 1.00 93.25 196 ALA A O 1
ATOM 1603 N N . ARG A 1 197 ? 8.112 -13.317 -3.780 1.00 93.62 197 ARG A N 1
ATOM 1604 C CA . ARG A 1 197 ? 6.896 -13.461 -2.963 1.00 93.62 197 ARG A CA 1
ATOM 1605 C C . ARG A 1 197 ? 7.000 -12.748 -1.616 1.00 93.62 197 ARG A C 1
ATOM 1607 O O . ARG A 1 197 ? 6.023 -12.190 -1.130 1.00 93.62 197 ARG A O 1
ATOM 1614 N N . MET A 1 198 ? 8.201 -12.713 -1.032 1.00 93.56 198 MET A N 1
ATOM 1615 C CA . MET A 1 198 ? 8.447 -12.032 0.243 1.00 93.56 198 MET A CA 1
ATOM 1616 C C . MET A 1 198 ? 8.361 -10.505 0.121 1.00 93.56 198 MET A C 1
ATOM 1618 O O . MET A 1 198 ? 8.192 -9.819 1.124 1.00 93.56 198 MET A O 1
ATOM 1622 N N . TYR A 1 199 ? 8.463 -9.962 -1.092 1.00 94.81 199 TYR A N 1
ATOM 1623 C CA . TYR A 1 199 ? 8.403 -8.523 -1.344 1.00 94.81 199 TYR A CA 1
ATOM 1624 C C . TYR A 1 199 ? 7.034 -8.050 -1.844 1.00 94.81 199 TYR A C 1
ATOM 1626 O O . TYR A 1 199 ? 6.873 -6.852 -2.089 1.00 94.81 199 TYR A O 1
ATOM 1634 N N . GLN A 1 200 ? 6.066 -8.964 -1.993 1.00 94.75 200 GLN A N 1
ATOM 1635 C CA . GLN A 1 200 ? 4.687 -8.625 -2.344 1.00 94.75 200 GLN A CA 1
ATOM 1636 C C . GLN A 1 200 ? 4.043 -7.740 -1.271 1.00 94.75 200 GLN A C 1
ATOM 1638 O O . GLN A 1 200 ? 4.425 -7.778 -0.095 1.00 94.75 200 GLN A O 1
ATOM 1643 N N . LEU A 1 201 ? 3.073 -6.935 -1.701 1.00 93.81 201 LEU A N 1
ATOM 1644 C CA . LEU A 1 201 ? 2.442 -5.902 -0.890 1.00 93.81 201 LEU A CA 1
ATOM 1645 C C . LEU A 1 201 ? 1.104 -6.380 -0.300 1.00 93.81 201 LEU A C 1
ATOM 1647 O O . LEU A 1 201 ? 0.153 -6.668 -1.030 1.00 93.81 201 LEU A O 1
ATOM 1651 N N . LEU A 1 202 ? 1.002 -6.379 1.026 1.00 94.00 202 LEU A N 1
ATOM 1652 C CA . LEU A 1 202 ? -0.212 -6.637 1.791 1.00 94.00 202 LEU A CA 1
ATOM 1653 C C . LEU A 1 202 ? -0.934 -5.317 2.109 1.00 94.00 202 LEU A C 1
ATOM 1655 O O . LEU A 1 202 ? -0.447 -4.507 2.895 1.00 94.00 202 LEU A O 1
ATOM 1659 N N . ASP A 1 203 ? -2.130 -5.128 1.544 1.00 91.75 203 ASP A N 1
ATOM 1660 C CA . ASP A 1 203 ? -3.067 -4.068 1.966 1.00 91.75 203 ASP A CA 1
ATOM 1661 C C . ASP A 1 203 ? -3.705 -4.464 3.294 1.00 91.75 203 ASP A C 1
ATOM 1663 O O . ASP A 1 203 ? -4.520 -5.393 3.344 1.00 91.75 203 ASP A O 1
ATOM 1667 N N . PHE A 1 204 ? -3.310 -3.790 4.368 1.00 91.25 204 PHE A N 1
ATOM 1668 C CA . PHE A 1 204 ? -3.867 -3.979 5.691 1.00 91.25 204 PHE A CA 1
ATOM 1669 C C . PHE A 1 204 ? -4.795 -2.816 6.043 1.00 91.25 204 PHE A C 1
ATOM 1671 O O . PHE A 1 204 ? -4.372 -1.670 6.209 1.00 91.25 204 PHE A O 1
ATOM 1678 N N . ARG A 1 205 ? -6.083 -3.138 6.197 1.00 88.25 205 ARG A N 1
ATOM 1679 C CA . ARG A 1 205 ? -7.107 -2.198 6.652 1.00 88.25 205 ARG A CA 1
ATOM 1680 C C . ARG A 1 205 ? -7.634 -2.624 8.006 1.00 88.25 205 ARG A C 1
ATOM 1682 O O . ARG A 1 205 ? -8.223 -3.700 8.133 1.00 88.25 205 ARG A O 1
ATOM 1689 N N . VAL A 1 206 ? -7.450 -1.761 8.994 1.00 82.19 206 VAL A N 1
ATOM 1690 C CA . VAL A 1 206 ? -7.993 -1.933 10.339 1.00 82.19 206 VAL A CA 1
ATOM 1691 C C . VAL A 1 206 ? -9.515 -1.898 10.238 1.00 82.19 206 VAL A C 1
ATOM 1693 O O . VAL A 1 206 ? -10.107 -0.887 9.853 1.00 82.19 206 VAL A O 1
ATOM 1696 N N . ARG A 1 207 ? -10.154 -3.029 10.542 1.00 79.12 207 ARG A N 1
ATOM 1697 C CA . ARG A 1 207 ? -11.613 -3.165 10.491 1.00 79.12 207 ARG A CA 1
ATOM 1698 C C . ARG A 1 207 ? -12.246 -2.519 11.720 1.00 79.12 207 ARG A C 1
ATOM 1700 O O . ARG A 1 207 ? -11.674 -2.543 12.805 1.00 79.12 207 ARG A O 1
ATOM 1707 N N . SER A 1 208 ? -13.458 -1.997 11.547 1.00 66.88 208 SER A N 1
ATOM 1708 C CA . SER A 1 208 ? -14.287 -1.548 12.664 1.00 66.88 208 SER A CA 1
ATOM 1709 C C . SER A 1 208 ? -14.801 -2.752 13.443 1.00 66.88 208 SER A C 1
ATOM 1711 O O . SER A 1 208 ? -15.751 -3.400 13.013 1.00 66.88 208 SER A O 1
ATOM 1713 N N . ILE A 1 209 ? -14.162 -3.059 14.570 1.00 60.75 209 ILE A N 1
ATOM 1714 C CA . ILE A 1 209 ? -14.623 -4.066 15.529 1.00 60.75 209 ILE A CA 1
ATOM 1715 C C . ILE A 1 209 ? -14.750 -3.361 16.887 1.00 60.75 209 ILE A C 1
ATOM 1717 O O . ILE A 1 209 ? -13.774 -2.795 17.378 1.00 60.75 209 ILE A O 1
ATOM 1721 N N . ASP A 1 210 ? -15.965 -3.354 17.445 1.00 56.09 210 ASP A N 1
ATOM 1722 C CA . ASP A 1 210 ? -16.310 -2.921 18.812 1.00 56.09 210 ASP A CA 1
ATOM 1723 C C . ASP A 1 210 ? -15.803 -1.531 19.259 1.00 56.09 210 ASP A C 1
ATOM 1725 O O . ASP A 1 210 ? -15.260 -1.394 20.350 1.00 56.09 210 ASP A O 1
ATOM 1729 N N . ALA A 1 211 ? -15.951 -0.484 18.438 1.00 59.78 211 ALA A N 1
ATOM 1730 C CA . ALA A 1 211 ? -15.446 0.882 18.694 1.00 59.78 211 ALA A CA 1
ATOM 1731 C C . ALA A 1 211 ? -13.911 1.014 18.868 1.00 59.78 211 ALA A C 1
ATOM 1733 O O . ALA A 1 211 ? -13.383 2.095 18.648 1.00 59.78 211 ALA A O 1
ATOM 1734 N N . LEU A 1 212 ? -13.151 -0.070 19.090 1.00 59.94 212 LEU A N 1
ATOM 1735 C CA . LEU A 1 212 ? -11.685 -0.042 19.264 1.00 59.94 212 LEU A CA 1
ATOM 1736 C C . LEU A 1 212 ? -10.921 0.505 18.050 1.00 59.94 212 LEU A C 1
ATOM 1738 O O . LEU A 1 212 ? -9.788 0.943 18.177 1.00 59.94 212 LEU A O 1
ATOM 1742 N N . HIS A 1 213 ? -11.512 0.483 16.857 1.00 61.28 213 HIS A N 1
ATOM 1743 C CA . HIS A 1 213 ? -10.902 1.094 15.674 1.00 61.28 213 HIS A CA 1
ATOM 1744 C C . HIS A 1 213 ? -10.902 2.637 15.709 1.00 61.28 213 HIS A C 1
ATOM 1746 O O . HIS A 1 213 ? -10.238 3.261 14.878 1.00 61.28 213 HIS A O 1
ATOM 1752 N N . GLU A 1 214 ? -11.661 3.259 16.620 1.00 61.06 214 GLU A N 1
ATOM 1753 C CA . GLU A 1 214 ? -11.716 4.714 16.811 1.00 61.06 214 GLU A CA 1
ATOM 1754 C C . GLU A 1 214 ? -10.403 5.270 17.352 1.00 61.06 214 GLU A C 1
ATOM 1756 O O . GLU A 1 214 ? -10.020 6.355 16.928 1.00 61.06 214 GLU A O 1
ATOM 1761 N N . SER A 1 215 ? -9.645 4.485 18.124 1.00 60.00 215 SER A N 1
ATOM 1762 C CA . SER A 1 215 ? -8.306 4.874 18.577 1.00 60.00 215 SER A CA 1
ATOM 1763 C C . SER A 1 215 ? -7.250 4.885 17.471 1.00 60.00 215 SER A C 1
ATOM 1765 O O . SER A 1 215 ? -6.204 5.507 17.614 1.00 60.00 215 SER A O 1
ATOM 1767 N N . ILE A 1 216 ? -7.517 4.256 16.323 1.00 62.03 216 ILE A N 1
ATOM 1768 C CA . ILE A 1 216 ? -6.599 4.292 15.183 1.00 62.03 216 ILE A CA 1
ATOM 1769 C C . ILE A 1 216 ? -7.006 5.418 14.232 1.00 62.03 216 ILE A C 1
ATOM 1771 O O . ILE A 1 216 ? -8.118 5.435 13.685 1.00 62.03 216 ILE A O 1
ATOM 1775 N N . GLY A 1 217 ? -6.061 6.330 13.989 1.00 55.38 217 GLY A N 1
ATOM 1776 C CA . GLY A 1 217 ? -6.254 7.544 13.204 1.00 55.38 217 GLY A CA 1
ATOM 1777 C C . GLY A 1 217 ? -6.838 7.297 11.809 1.00 55.38 217 GLY A C 1
ATOM 1778 O O . GLY A 1 217 ? -6.374 6.448 11.034 1.00 55.38 217 GLY A O 1
ATOM 1779 N N . VAL A 1 218 ? -7.864 8.079 11.459 1.00 55.50 218 VAL A N 1
ATOM 1780 C CA . VAL A 1 218 ? -8.464 8.097 10.118 1.00 55.50 218 VAL A CA 1
ATOM 1781 C C . VAL A 1 218 ? -7.741 9.132 9.265 1.00 55.50 218 VAL A C 1
ATOM 1783 O O . VAL A 1 218 ? -7.907 10.328 9.460 1.00 55.50 218 VAL A O 1
ATOM 1786 N N . LYS A 1 219 ? -7.012 8.686 8.242 1.00 51.84 219 LYS A N 1
ATOM 1787 C CA . LYS A 1 219 ? -6.296 9.591 7.328 1.00 51.84 219 LYS A CA 1
ATOM 1788 C C . LYS A 1 219 ? -7.201 10.528 6.513 1.00 51.84 219 LYS A C 1
ATOM 1790 O O . LYS A 1 219 ? -6.786 11.612 6.134 1.00 51.84 219 LYS A O 1
ATOM 1795 N N . ARG A 1 220 ? -8.421 10.094 6.191 1.00 45.19 220 ARG A N 1
ATOM 1796 C CA . ARG A 1 220 ? -9.406 10.870 5.424 1.00 45.19 220 ARG A CA 1
ATOM 1797 C C . ARG A 1 220 ? -10.735 10.868 6.162 1.00 45.19 220 ARG A C 1
ATOM 1799 O O . ARG A 1 220 ? -11.627 10.092 5.825 1.00 45.19 220 ARG A O 1
ATOM 1806 N N . ARG A 1 221 ? -10.894 11.718 7.176 1.00 38.88 221 ARG A N 1
ATOM 1807 C CA . ARG A 1 221 ? -12.250 12.162 7.507 1.00 38.88 221 ARG A CA 1
ATOM 1808 C C . ARG A 1 221 ? -12.612 13.216 6.472 1.00 38.88 221 ARG A C 1
ATOM 1810 O O . ARG A 1 221 ? -12.110 14.330 6.516 1.00 38.88 221 ARG A O 1
ATOM 1817 N N . VAL A 1 222 ? -13.507 12.873 5.546 1.00 40.72 222 VAL A N 1
ATOM 1818 C CA . VAL A 1 222 ? -14.233 13.877 4.757 1.00 40.72 222 VAL A CA 1
ATOM 1819 C C . VAL A 1 222 ? -15.268 14.519 5.686 1.00 40.72 222 VAL A C 1
ATOM 1821 O O . VAL A 1 222 ? -16.472 14.379 5.514 1.00 40.72 222 VAL A O 1
ATOM 1824 N N . THR A 1 223 ? -14.815 15.185 6.744 1.00 41.59 223 THR A N 1
ATOM 1825 C CA . THR A 1 223 ? -15.609 16.257 7.336 1.00 41.59 223 THR A CA 1
ATOM 1826 C C . THR A 1 223 ? -15.381 17.442 6.428 1.00 41.59 223 THR A C 1
ATOM 1828 O O . THR A 1 223 ? -14.256 17.927 6.346 1.00 41.59 223 THR A O 1
ATOM 1831 N N . GLY A 1 224 ? -16.413 17.851 5.688 1.00 43.72 224 GLY A N 1
ATOM 1832 C CA . GLY A 1 224 ? -16.357 19.001 4.792 1.00 43.72 224 GLY A CA 1
ATOM 1833 C C . GLY A 1 224 ? -15.810 20.220 5.528 1.00 43.72 224 GLY A C 1
ATOM 1834 O O . GLY A 1 224 ? -16.537 20.904 6.249 1.00 43.72 224 GLY A O 1
ATOM 1835 N N . LYS A 1 225 ? -14.509 20.482 5.391 1.00 37.66 225 LYS A N 1
ATOM 1836 C CA . LYS A 1 225 ? -13.896 21.654 5.993 1.00 37.66 225 LYS A CA 1
ATOM 1837 C C . LYS A 1 225 ? -14.306 22.860 5.168 1.00 37.66 225 LYS A C 1
ATOM 1839 O O . LYS A 1 225 ? -13.860 23.066 4.043 1.00 37.66 225 LYS A O 1
ATOM 1844 N N . ARG A 1 226 ? -15.175 23.673 5.774 1.00 38.78 226 ARG A N 1
ATOM 1845 C CA . ARG A 1 226 ? -15.314 25.098 5.473 1.00 38.78 226 ARG A CA 1
ATOM 1846 C C . ARG A 1 226 ? -13.912 25.69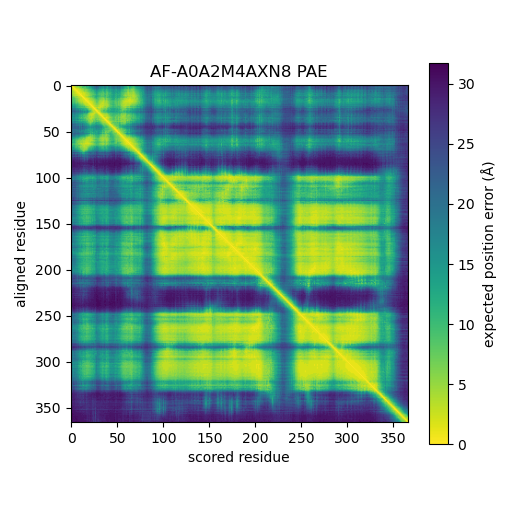9 5.406 1.00 38.78 226 ARG A C 1
ATOM 1848 O O . ARG A 1 226 ? -13.233 25.799 6.424 1.00 38.78 226 ARG A O 1
ATOM 1855 N N . ASN A 1 227 ? -13.507 26.125 4.216 1.00 36.69 227 ASN A N 1
ATOM 1856 C CA . ASN A 1 227 ? -12.292 26.897 3.993 1.00 36.69 227 ASN A CA 1
ATOM 1857 C C . ASN A 1 227 ? -12.431 28.305 4.598 1.00 36.69 227 ASN A C 1
ATOM 1859 O O . ASN A 1 227 ? -12.533 29.289 3.870 1.00 36.69 227 ASN A O 1
ATOM 1863 N N . TYR A 1 228 ? -12.413 28.433 5.923 1.00 37.44 228 TYR A N 1
ATOM 1864 C CA . TYR A 1 228 ? -12.000 29.685 6.548 1.00 37.44 228 TYR A CA 1
ATOM 1865 C C . TYR A 1 228 ? -10.494 29.612 6.766 1.00 37.44 228 TYR A C 1
ATOM 1867 O O . TYR A 1 228 ? -10.006 29.084 7.760 1.00 37.44 228 TYR A O 1
ATOM 1875 N N . ARG A 1 229 ? -9.744 30.156 5.803 1.00 39.88 229 ARG A N 1
ATOM 1876 C CA . ARG A 1 229 ? -8.363 30.572 6.044 1.00 39.88 229 ARG A CA 1
ATOM 1877 C C . ARG A 1 229 ? -8.396 31.721 7.048 1.00 39.88 229 ARG A C 1
ATOM 1879 O O . ARG A 1 229 ? -8.515 32.877 6.653 1.00 39.88 229 ARG A O 1
ATOM 1886 N N . ILE A 1 230 ? -8.282 31.407 8.331 1.00 33.31 230 ILE A N 1
ATOM 1887 C CA . ILE A 1 230 ? -7.754 32.363 9.300 1.00 33.31 230 ILE A CA 1
ATOM 1888 C C . ILE A 1 230 ? -6.247 32.136 9.309 1.00 33.31 230 ILE A C 1
ATOM 1890 O O . ILE A 1 230 ? -5.768 31.034 9.568 1.00 33.31 230 ILE A O 1
ATOM 1894 N N . GLY A 1 231 ? -5.508 33.172 8.913 1.00 39.59 231 GLY A N 1
ATOM 1895 C CA . GLY A 1 231 ? -4.055 33.184 8.953 1.00 39.59 231 GLY A CA 1
ATOM 1896 C C . GLY A 1 231 ? -3.578 32.944 10.380 1.00 39.59 231 GLY A C 1
ATOM 1897 O O . GLY A 1 231 ? -3.704 33.812 11.234 1.00 39.59 231 GLY A O 1
ATOM 1898 N N . GLY A 1 232 ? -3.038 31.756 10.611 1.00 31.52 232 GLY A N 1
ATOM 1899 C CA . GLY A 1 232 ? -2.393 31.350 11.848 1.00 31.52 232 GLY A CA 1
ATOM 1900 C C . GLY A 1 232 ? -1.384 30.269 11.509 1.00 31.52 232 GLY A C 1
ATOM 1901 O O . GLY A 1 232 ? -1.659 29.081 11.618 1.00 31.52 232 GLY A O 1
ATOM 1902 N N . THR A 1 233 ? -0.218 30.671 11.008 1.00 36.94 233 THR A N 1
ATOM 1903 C CA . THR A 1 233 ? 0.933 29.778 10.899 1.00 36.94 233 THR A CA 1
ATOM 1904 C C . THR A 1 233 ? 1.474 29.520 12.299 1.00 36.94 233 THR A C 1
ATOM 1906 O O . THR A 1 233 ? 2.409 30.184 12.735 1.00 36.94 233 THR A O 1
ATOM 1909 N N . THR A 1 234 ? 0.914 28.542 12.998 1.00 31.00 234 THR A N 1
ATOM 1910 C CA . THR A 1 234 ? 1.599 27.873 14.106 1.00 31.00 234 THR A CA 1
ATOM 1911 C C . THR A 1 234 ? 1.937 26.471 13.640 1.00 31.00 234 THR A C 1
ATOM 1913 O O . THR A 1 234 ? 1.269 25.498 13.969 1.00 31.00 234 THR A O 1
ATOM 1916 N N . LYS A 1 235 ? 2.996 26.369 12.829 1.00 32.41 235 LYS A N 1
ATOM 1917 C CA . LYS A 1 235 ? 3.763 25.127 12.772 1.00 32.41 235 LYS A CA 1
ATOM 1918 C C . LYS A 1 235 ? 4.445 25.009 14.129 1.00 32.41 235 LYS A C 1
ATOM 1920 O O . LYS A 1 235 ? 5.532 25.551 14.319 1.00 32.41 235 LYS A O 1
ATOM 1925 N N . THR A 1 236 ? 3.798 24.358 15.084 1.00 27.00 236 THR A N 1
ATOM 1926 C CA . THR A 1 236 ? 4.504 23.793 16.228 1.00 27.00 236 THR A CA 1
ATOM 1927 C C . THR A 1 236 ? 5.371 22.673 15.673 1.00 27.00 236 THR A C 1
ATOM 1929 O O . THR A 1 236 ? 4.951 21.536 15.492 1.00 27.00 236 THR A O 1
ATOM 1932 N N . ALA A 1 237 ? 6.602 23.032 15.313 1.00 30.28 237 ALA A N 1
ATOM 1933 C CA . ALA A 1 237 ? 7.675 22.075 15.150 1.00 30.28 237 ALA A CA 1
ATOM 1934 C C . ALA A 1 237 ? 7.922 21.459 16.529 1.00 30.28 237 ALA A C 1
ATOM 1936 O O . ALA A 1 237 ? 8.731 21.954 17.312 1.00 30.28 237 ALA A O 1
ATOM 1937 N N . THR A 1 238 ? 7.190 20.399 16.862 1.00 27.86 238 THR A N 1
ATOM 1938 C CA . THR A 1 238 ? 7.631 19.505 17.922 1.00 27.86 238 THR A CA 1
ATOM 1939 C C . THR A 1 238 ? 8.855 18.783 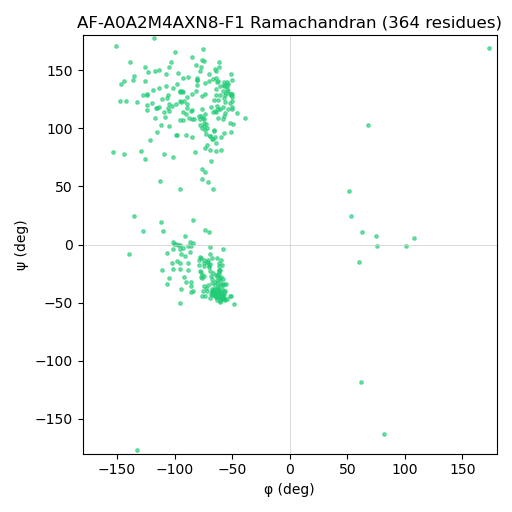17.373 1.00 27.86 238 THR A C 1
ATOM 1941 O O . THR A 1 238 ? 8.737 17.775 16.673 1.00 27.86 238 THR A O 1
ATOM 1944 N N . ASN A 1 239 ? 10.035 19.338 17.654 1.00 33.50 239 ASN A N 1
ATOM 1945 C CA . ASN A 1 239 ? 11.292 18.601 17.656 1.00 33.50 239 ASN A CA 1
ATOM 1946 C C . ASN A 1 239 ? 11.157 17.482 18.697 1.00 33.50 239 ASN A C 1
ATOM 1948 O O . ASN A 1 239 ? 11.560 17.632 19.846 1.00 33.50 239 ASN A O 1
ATOM 1952 N N . LYS A 1 240 ? 10.520 16.370 18.325 1.00 34.12 240 LYS A N 1
ATOM 1953 C CA . LYS A 1 240 ? 10.753 15.102 19.005 1.00 34.12 240 LYS A CA 1
ATOM 1954 C C . LYS A 1 240 ? 11.982 14.507 18.326 1.00 34.12 240 LYS A C 1
ATOM 1956 O O . LYS A 1 240 ? 11.855 13.833 17.307 1.00 34.12 240 LYS A O 1
ATOM 1961 N N . ASP A 1 241 ? 13.156 14.792 18.890 1.00 32.56 241 ASP A N 1
ATOM 1962 C CA . ASP A 1 241 ? 14.437 14.111 18.628 1.00 32.56 241 ASP A CA 1
ATOM 1963 C C . ASP A 1 241 ? 14.389 12.647 19.123 1.00 32.56 241 ASP A C 1
ATOM 1965 O O . ASP A 1 241 ? 15.258 12.165 19.845 1.00 32.56 241 ASP A O 1
ATOM 1969 N N . GLY A 1 242 ? 13.316 11.935 18.777 1.00 39.03 242 GLY A N 1
ATOM 1970 C CA . GLY A 1 242 ? 13.163 10.502 18.978 1.00 39.03 242 GLY A CA 1
ATOM 1971 C C . GLY A 1 242 ? 13.371 9.763 17.655 1.00 39.03 242 GLY A C 1
ATOM 1972 O O . GLY A 1 242 ? 13.183 10.355 16.585 1.00 39.03 242 GLY A O 1
ATOM 1973 N N . PRO A 1 243 ? 13.729 8.466 17.685 1.00 43.47 243 PRO A N 1
ATOM 1974 C CA . PRO A 1 243 ? 13.715 7.630 16.492 1.00 43.47 243 PRO A CA 1
ATOM 1975 C C . PRO A 1 243 ? 12.347 7.757 15.819 1.00 43.47 243 PRO A C 1
ATOM 1977 O O . PRO A 1 243 ? 11.318 7.509 16.448 1.00 43.47 243 PRO A O 1
ATOM 1980 N N . ARG A 1 244 ? 12.317 8.188 14.553 1.00 51.59 244 ARG A N 1
ATOM 1981 C CA . ARG A 1 244 ? 11.063 8.232 13.790 1.00 51.59 244 ARG A CA 1
ATOM 1982 C C . ARG A 1 244 ? 10.465 6.819 13.806 1.00 51.59 244 ARG A C 1
ATOM 1984 O O . ARG A 1 244 ? 11.199 5.887 13.471 1.00 51.59 244 ARG A O 1
ATOM 1991 N N . PRO A 1 245 ? 9.186 6.638 14.181 1.00 55.31 245 PRO A N 1
ATOM 1992 C CA . PRO A 1 245 ? 8.576 5.317 14.188 1.00 55.31 245 PRO A CA 1
ATOM 1993 C C . PRO A 1 245 ? 8.722 4.687 12.802 1.00 55.31 245 PRO A C 1
ATOM 1995 O O . PRO A 1 245 ? 8.453 5.333 11.787 1.00 55.31 245 PRO A O 1
ATOM 1998 N N . SER A 1 246 ? 9.195 3.442 12.746 1.00 62.25 246 SER A N 1
ATOM 1999 C CA . SER A 1 246 ? 9.298 2.720 11.480 1.00 62.25 246 SER A CA 1
ATOM 2000 C C . SER A 1 246 ? 7.896 2.326 11.023 1.00 62.25 246 SER A C 1
ATOM 2002 O O . SER A 1 246 ? 7.358 1.308 11.445 1.00 62.25 246 SER A O 1
ATOM 2004 N N . TYR A 1 247 ? 7.287 3.146 10.166 1.00 71.44 247 TYR A N 1
ATOM 2005 C CA . TYR A 1 247 ? 5.923 2.927 9.661 1.00 71.44 247 TYR A CA 1
ATOM 2006 C C . TYR A 1 247 ? 5.787 1.709 8.738 1.00 71.44 247 TYR A C 1
ATOM 2008 O O . TYR A 1 247 ? 4.677 1.299 8.410 1.00 71.44 247 TYR A O 1
ATOM 2016 N N . SER A 1 248 ? 6.916 1.147 8.315 1.00 78.06 248 SER A N 1
ATOM 2017 C CA . SER A 1 248 ? 6.992 0.097 7.300 1.00 78.06 248 SER A CA 1
ATOM 2018 C C . SER A 1 248 ? 7.100 -1.304 7.898 1.00 78.06 248 SER A C 1
ATOM 2020 O O . SER A 1 248 ? 6.926 -2.275 7.171 1.00 78.06 248 SER A O 1
ATOM 2022 N N . ILE A 1 249 ? 7.395 -1.417 9.199 1.00 89.00 249 ILE A N 1
ATOM 2023 C CA . ILE A 1 249 ? 7.642 -2.690 9.885 1.00 89.00 249 ILE A CA 1
ATOM 2024 C C . ILE A 1 249 ? 6.455 -3.020 10.792 1.00 89.00 249 ILE A C 1
ATOM 2026 O O . ILE A 1 249 ? 5.965 -2.155 11.516 1.00 89.00 249 ILE A O 1
ATOM 2030 N N . PHE A 1 250 ? 6.015 -4.278 10.774 1.00 90.88 250 PHE A N 1
ATOM 2031 C CA . PHE A 1 250 ? 4.979 -4.787 11.674 1.00 90.88 250 PHE A CA 1
ATOM 2032 C C . PHE A 1 250 ? 5.560 -5.864 12.595 1.00 90.88 250 PHE A C 1
ATOM 2034 O O . PHE A 1 250 ? 5.973 -6.924 12.124 1.00 90.88 250 PHE A O 1
ATOM 2041 N N . ALA A 1 251 ? 5.563 -5.623 13.903 1.00 90.69 251 ALA A N 1
ATOM 2042 C CA . ALA A 1 251 ? 6.024 -6.547 14.940 1.00 90.69 251 ALA A CA 1
ATOM 2043 C C . ALA A 1 251 ? 4.885 -6.942 15.906 1.00 90.69 251 ALA A C 1
ATOM 2045 O O . ALA A 1 251 ? 3.746 -6.503 15.760 1.00 90.69 251 ALA A O 1
ATOM 2046 N N . GLU A 1 252 ? 5.176 -7.817 16.874 1.00 90.12 252 GLU A N 1
ATOM 2047 C CA . GLU A 1 252 ? 4.178 -8.367 17.810 1.00 90.12 252 GLU A CA 1
ATOM 2048 C C . GLU A 1 252 ? 3.542 -7.304 18.722 1.00 90.12 252 GLU A C 1
ATOM 2050 O O . GLU A 1 252 ? 2.400 -7.464 19.133 1.00 90.12 252 GLU A O 1
ATOM 2055 N N . ASP A 1 253 ? 4.237 -6.201 18.985 1.00 87.19 253 ASP A N 1
ATOM 2056 C CA . ASP A 1 253 ? 3.815 -5.071 19.822 1.00 87.19 253 ASP A CA 1
ATOM 2057 C C . ASP A 1 253 ? 3.234 -3.895 19.017 1.00 87.19 253 ASP A C 1
ATOM 2059 O O . ASP A 1 253 ? 2.821 -2.881 19.578 1.00 87.19 253 ASP A O 1
ATOM 2063 N N . THR A 1 254 ? 3.189 -4.007 17.688 1.00 87.00 254 THR A N 1
ATOM 2064 C CA . THR A 1 254 ? 2.839 -2.878 16.825 1.00 87.00 254 THR A CA 1
ATOM 2065 C C . THR A 1 254 ? 1.346 -2.556 16.890 1.00 87.00 254 THR A C 1
ATOM 2067 O O . THR A 1 254 ? 0.492 -3.420 16.671 1.00 87.00 254 THR A O 1
ATOM 2070 N N . ILE A 1 255 ? 1.034 -1.278 17.126 1.00 85.56 255 ILE A N 1
ATOM 2071 C CA . ILE A 1 255 ? -0.288 -0.686 16.902 1.00 85.56 255 ILE A CA 1
ATOM 2072 C C . ILE A 1 255 ? -0.175 0.262 15.693 1.00 85.56 255 ILE A C 1
ATOM 2074 O O . ILE A 1 255 ? 0.546 1.259 15.756 1.00 85.56 255 ILE A O 1
ATOM 2078 N N . PRO A 1 256 ? -0.846 -0.048 14.570 1.00 84.62 256 PRO A N 1
ATOM 2079 C CA . PRO A 1 256 ? -0.935 0.816 13.399 1.00 84.62 256 PRO A CA 1
ATOM 2080 C C . PRO A 1 256 ? -1.375 2.237 13.754 1.00 84.62 256 PRO A C 1
ATOM 2082 O O . PRO A 1 256 ? -2.413 2.423 14.379 1.00 84.62 256 PRO A O 1
ATOM 2085 N N . GLN A 1 257 ? -0.644 3.248 13.285 1.00 75.31 257 GLN A N 1
ATOM 2086 C CA . GLN A 1 257 ? -1.047 4.653 13.463 1.00 75.31 257 GLN A CA 1
ATOM 2087 C C . GLN A 1 257 ? -2.163 5.082 12.504 1.00 75.31 257 GLN A C 1
ATOM 2089 O O . GLN A 1 257 ? -2.902 6.033 12.760 1.00 75.31 257 GLN A O 1
ATOM 2094 N N . HIS A 1 258 ? -2.284 4.381 11.379 1.00 80.06 258 HIS A N 1
ATOM 2095 C CA . HIS A 1 258 ? -3.273 4.653 10.349 1.00 80.06 258 HIS A CA 1
ATOM 2096 C C . HIS A 1 258 ? -4.133 3.422 10.100 1.00 80.06 258 HIS A C 1
ATOM 2098 O O . HIS A 1 258 ? -3.669 2.285 10.174 1.00 80.06 258 HIS A O 1
ATOM 2104 N N . ARG A 1 259 ? -5.399 3.652 9.741 1.00 77.69 259 ARG A N 1
ATOM 2105 C CA . ARG A 1 259 ? -6.333 2.560 9.429 1.00 77.69 259 ARG A CA 1
ATOM 2106 C C . ARG A 1 259 ? -6.021 1.815 8.138 1.00 77.69 259 ARG A C 1
ATOM 2108 O O . ARG A 1 259 ? -6.493 0.698 7.986 1.00 77.69 259 ARG A O 1
ATOM 2115 N N . ILE A 1 260 ? -5.307 2.433 7.202 1.00 85.00 260 ILE A N 1
ATOM 2116 C CA . ILE A 1 260 ? -4.936 1.831 5.918 1.00 85.00 260 ILE A CA 1
ATOM 2117 C C . ILE A 1 260 ? -3.421 1.902 5.826 1.00 85.00 260 ILE A C 1
ATOM 2119 O O . ILE A 1 260 ? -2.869 3.004 5.809 1.00 85.00 260 ILE A O 1
ATOM 2123 N N . ILE A 1 261 ? -2.772 0.741 5.800 1.00 86.81 261 ILE A N 1
ATOM 2124 C CA . ILE A 1 261 ? -1.320 0.618 5.700 1.00 86.81 261 ILE A CA 1
ATOM 2125 C C . ILE A 1 261 ? -0.984 -0.478 4.698 1.00 86.81 261 ILE A C 1
ATOM 2127 O O . ILE A 1 261 ? -1.634 -1.521 4.649 1.00 86.81 261 ILE A O 1
ATOM 2131 N N . PHE A 1 262 ? 0.060 -0.240 3.917 1.00 89.88 262 PHE A N 1
ATOM 2132 C CA . PHE A 1 262 ? 0.618 -1.216 3.002 1.00 89.88 262 PHE A CA 1
ATOM 2133 C C . PHE A 1 262 ? 1.937 -1.741 3.562 1.00 89.88 262 PHE A C 1
ATOM 2135 O O . PHE A 1 262 ? 2.891 -0.983 3.729 1.00 89.88 262 PHE A O 1
ATOM 2142 N N . TYR A 1 263 ? 1.986 -3.038 3.846 1.00 92.56 263 TYR A N 1
ATOM 2143 C CA . TYR A 1 263 ? 3.193 -3.712 4.321 1.00 92.56 263 TYR A CA 1
ATOM 2144 C C . TYR A 1 263 ? 3.763 -4.599 3.224 1.00 92.56 263 TYR A C 1
ATOM 2146 O O . TYR A 1 263 ? 3.010 -5.195 2.461 1.00 92.56 263 TYR A O 1
ATOM 2154 N N . GLN A 1 264 ? 5.082 -4.750 3.165 1.00 93.88 264 GLN A N 1
ATOM 2155 C CA . GLN A 1 264 ? 5.685 -5.835 2.393 1.00 93.88 264 GLN A CA 1
ATOM 2156 C C . GLN A 1 264 ? 5.902 -7.035 3.315 1.00 93.88 264 GLN A C 1
ATOM 2158 O O . GLN A 1 264 ? 6.233 -6.863 4.488 1.00 93.88 264 GLN A O 1
ATOM 2163 N N . TYR A 1 265 ? 5.714 -8.256 2.814 1.00 94.81 265 TYR A N 1
ATOM 2164 C CA . TYR A 1 265 ? 5.734 -9.455 3.664 1.00 94.81 265 TYR A CA 1
ATOM 2165 C C . TYR A 1 265 ? 7.028 -9.657 4.460 1.00 94.81 265 TYR A C 1
ATOM 2167 O O . TYR A 1 265 ? 6.978 -10.126 5.596 1.00 94.81 265 TYR A O 1
ATOM 2175 N N . CYS A 1 266 ? 8.181 -9.282 3.910 1.00 92.88 266 CYS A N 1
ATOM 2176 C CA . CYS A 1 266 ? 9.459 -9.355 4.617 1.00 92.88 266 CYS A CA 1
ATOM 2177 C C . CYS A 1 266 ? 9.553 -8.392 5.814 1.00 92.88 266 CYS A C 1
ATOM 2179 O O . CYS A 1 266 ? 10.292 -8.673 6.760 1.00 92.88 266 CYS A O 1
ATOM 2181 N N . ASP A 1 267 ? 8.781 -7.304 5.800 1.00 92.19 267 ASP A N 1
ATOM 2182 C CA . ASP A 1 267 ? 8.740 -6.297 6.864 1.00 92.19 267 ASP A CA 1
ATOM 2183 C C . ASP A 1 267 ? 7.708 -6.669 7.954 1.00 92.19 267 ASP A C 1
ATOM 2185 O O . ASP A 1 267 ? 7.580 -5.989 8.972 1.00 92.19 267 ASP A O 1
ATOM 2189 N N . ILE A 1 268 ? 7.005 -7.798 7.785 1.00 94.06 268 ILE A N 1
ATOM 2190 C CA . ILE A 1 268 ? 6.115 -8.386 8.789 1.00 94.06 268 ILE A CA 1
ATOM 2191 C C . ILE A 1 268 ? 6.903 -9.399 9.627 1.00 94.06 268 ILE A C 1
ATOM 2193 O O . ILE A 1 268 ? 7.242 -10.510 9.206 1.00 94.06 268 ILE A O 1
ATOM 2197 N N . HIS A 1 269 ? 7.193 -9.034 10.867 1.00 93.56 269 HIS A N 1
ATOM 2198 C CA . HIS A 1 269 ? 7.994 -9.807 11.808 1.00 93.56 269 HIS A CA 1
ATOM 2199 C C . HIS A 1 269 ? 7.146 -10.666 12.753 1.00 93.56 269 HIS A C 1
ATOM 2201 O O . HIS A 1 269 ? 7.398 -10.718 13.950 1.00 93.56 269 HIS A O 1
ATOM 2207 N N . LEU A 1 270 ? 6.183 -11.409 12.202 1.00 94.38 270 LEU A N 1
ATOM 2208 C CA . LEU A 1 270 ? 5.386 -12.381 12.955 1.00 94.38 270 LEU A CA 1
ATOM 2209 C C . LEU A 1 270 ? 5.814 -13.810 12.619 1.00 94.38 270 LEU A C 1
ATOM 2211 O O . LEU A 1 270 ? 5.836 -14.196 11.447 1.00 94.38 270 LEU A O 1
ATOM 2215 N N . LYS A 1 271 ? 6.096 -14.623 13.645 1.00 94.19 271 LYS A N 1
ATOM 2216 C CA . LYS A 1 271 ? 6.514 -16.030 13.475 1.00 94.19 271 LYS A CA 1
ATOM 2217 C C . LYS A 1 271 ? 5.510 -16.826 12.637 1.00 94.19 271 LYS A C 1
ATOM 2219 O O . LYS A 1 271 ? 5.894 -17.455 11.658 1.00 94.19 271 LYS A O 1
ATOM 2224 N N . LYS A 1 272 ? 4.215 -16.692 12.948 1.00 94.00 272 LYS A N 1
ATOM 2225 C CA . LYS A 1 272 ? 3.114 -17.374 12.245 1.00 94.00 272 LYS A CA 1
ATOM 2226 C C . LYS A 1 272 ? 3.100 -17.073 10.741 1.00 94.00 272 LYS A C 1
ATOM 2228 O O . LYS A 1 272 ? 2.947 -17.987 9.941 1.00 94.00 272 LYS A O 1
ATOM 2233 N N . ILE A 1 273 ? 3.313 -15.815 10.345 1.00 93.81 273 ILE A N 1
ATOM 2234 C CA . ILE A 1 273 ? 3.319 -15.419 8.926 1.00 93.81 273 ILE A CA 1
ATOM 2235 C C . ILE A 1 273 ? 4.606 -15.866 8.232 1.00 93.81 273 ILE A C 1
ATOM 2237 O O . ILE A 1 273 ? 4.541 -16.373 7.115 1.00 93.81 273 ILE A O 1
ATOM 2241 N N . LYS A 1 274 ? 5.762 -15.768 8.900 1.00 93.56 274 LYS A N 1
ATOM 2242 C CA . LYS A 1 274 ? 7.029 -16.303 8.376 1.00 93.56 274 LYS A CA 1
ATOM 2243 C C . LYS A 1 274 ? 6.939 -17.809 8.111 1.00 93.56 274 LYS A C 1
ATOM 2245 O O . LYS A 1 274 ? 7.346 -18.273 7.051 1.00 93.56 274 LYS A O 1
ATOM 2250 N N . GLU A 1 275 ? 6.345 -18.569 9.027 1.00 94.06 275 GLU A N 1
ATOM 2251 C CA . GLU A 1 275 ? 6.091 -19.999 8.829 1.00 94.06 275 GLU A CA 1
ATOM 2252 C C . GLU A 1 275 ? 5.130 -20.265 7.669 1.00 94.06 275 GLU A C 1
ATOM 2254 O O . GLU A 1 275 ? 5.377 -21.168 6.873 1.00 94.06 275 GLU A O 1
ATOM 2259 N N . MET A 1 276 ? 4.055 -19.480 7.541 1.00 93.94 276 MET A N 1
ATOM 2260 C CA . MET A 1 276 ? 3.130 -19.595 6.411 1.00 93.94 276 MET A CA 1
ATOM 2261 C C . MET A 1 276 ? 3.827 -19.334 5.069 1.00 93.94 276 MET A C 1
ATOM 2263 O O . MET A 1 276 ? 3.617 -20.104 4.138 1.00 93.94 276 MET A O 1
ATOM 2267 N N . LEU A 1 277 ? 4.693 -18.316 4.980 1.00 92.38 277 LEU A N 1
ATOM 2268 C CA . LEU A 1 277 ? 5.485 -17.998 3.780 1.00 92.38 277 LEU A CA 1
ATOM 2269 C C . LEU A 1 277 ? 6.501 -19.093 3.420 1.00 92.38 277 LEU A C 1
ATOM 2271 O O . LEU A 1 277 ? 6.762 -19.334 2.237 1.00 92.38 277 LEU A O 1
ATOM 2275 N N . ASN A 1 278 ? 7.068 -19.753 4.432 1.00 90.62 278 ASN A N 1
ATOM 2276 C CA . ASN A 1 278 ? 8.006 -20.862 4.254 1.00 90.62 278 ASN A CA 1
ATOM 2277 C C . ASN A 1 278 ? 7.304 -22.167 3.857 1.00 90.62 278 ASN A C 1
ATOM 2279 O O . ASN A 1 278 ? 7.898 -22.987 3.166 1.00 90.62 278 ASN A O 1
ATOM 2283 N N . LYS A 1 279 ? 6.045 -22.357 4.272 1.00 90.94 279 LYS A N 1
ATOM 2284 C CA . LYS A 1 279 ? 5.216 -23.516 3.906 1.00 90.94 279 LYS A CA 1
ATOM 2285 C C . LYS A 1 279 ? 4.622 -23.420 2.499 1.00 90.94 279 LYS A C 1
ATOM 2287 O O . LYS A 1 279 ? 4.069 -24.411 2.031 1.00 90.94 279 LYS A O 1
ATOM 2292 N N . VAL A 1 280 ? 4.706 -22.262 1.834 1.00 88.75 280 VAL A N 1
ATOM 2293 C CA . VAL A 1 280 ? 4.269 -22.138 0.437 1.00 88.75 280 VAL A CA 1
ATOM 2294 C C . VAL A 1 280 ? 5.151 -23.053 -0.417 1.00 88.75 280 VAL A C 1
ATOM 2296 O O . VAL A 1 280 ? 6.369 -22.857 -0.430 1.00 88.75 280 VAL A O 1
ATOM 2299 N N . PRO A 1 281 ? 4.572 -24.056 -1.104 1.00 84.38 281 PRO A N 1
ATOM 2300 C CA . PRO A 1 281 ? 5.352 -24.979 -1.910 1.00 84.38 281 PRO A CA 1
ATOM 2301 C C . PRO A 1 281 ? 6.039 -24.216 -3.038 1.00 84.38 281 PRO A C 1
ATOM 2303 O O . PRO A 1 281 ? 5.446 -23.324 -3.647 1.00 84.38 281 PRO A O 1
ATOM 2306 N N . SER A 1 282 ? 7.292 -24.576 -3.315 1.00 81.50 282 SER A N 1
ATOM 2307 C CA . SER A 1 282 ? 7.995 -24.037 -4.472 1.00 81.50 282 SER A CA 1
ATOM 2308 C C . SER A 1 282 ? 7.200 -24.348 -5.745 1.00 81.50 282 SER A C 1
ATOM 2310 O O . SER A 1 282 ? 6.708 -25.473 -5.886 1.00 81.50 282 SER A O 1
ATOM 2312 N N . PRO A 1 283 ? 7.060 -23.378 -6.663 1.00 81.56 283 PRO A N 1
ATOM 2313 C CA . PRO A 1 283 ? 6.337 -23.576 -7.905 1.00 81.56 283 PRO A CA 1
ATOM 2314 C C . PRO A 1 283 ? 6.950 -24.740 -8.677 1.00 81.56 283 PRO A C 1
ATOM 2316 O O . PRO A 1 283 ? 8.174 -24.898 -8.723 1.00 81.56 283 PRO A O 1
ATOM 2319 N N . MET A 1 284 ? 6.096 -25.555 -9.290 1.00 76.75 284 MET A N 1
ATOM 2320 C CA . MET A 1 284 ? 6.558 -26.595 -10.199 1.00 76.75 284 MET A CA 1
ATOM 2321 C C . MET A 1 284 ? 7.224 -25.928 -11.411 1.00 76.75 284 MET A C 1
ATOM 2323 O O . MET A 1 284 ? 6.888 -24.799 -11.775 1.00 76.75 284 MET A O 1
ATOM 2327 N N . SER A 1 285 ? 8.192 -26.597 -12.038 1.00 69.94 285 SER A N 1
ATOM 2328 C CA . SER A 1 285 ? 8.862 -26.057 -13.224 1.00 69.94 285 SER A CA 1
ATOM 2329 C C . SER A 1 285 ? 7.828 -25.677 -14.293 1.00 69.94 285 SER A C 1
ATOM 2331 O O . SER A 1 285 ? 7.104 -26.538 -14.784 1.00 69.94 285 SER A O 1
ATOM 2333 N N . GLY A 1 286 ? 7.746 -24.384 -14.624 1.00 70.69 286 GLY A N 1
ATOM 2334 C CA . GLY A 1 286 ? 6.777 -23.836 -15.581 1.00 70.69 286 GLY A CA 1
ATOM 2335 C C . GLY A 1 286 ? 5.547 -23.151 -14.970 1.00 70.69 286 GLY A C 1
ATOM 2336 O O . GLY A 1 286 ? 4.730 -22.632 -15.726 1.00 70.69 286 GLY A O 1
ATOM 2337 N N . THR A 1 287 ? 5.391 -23.100 -13.641 1.00 79.50 287 THR A N 1
ATOM 2338 C CA . THR A 1 287 ? 4.334 -22.284 -13.020 1.00 79.50 287 THR A CA 1
ATOM 2339 C C . THR A 1 287 ? 4.598 -20.798 -13.268 1.00 79.50 287 THR A C 1
ATOM 2341 O O . THR A 1 287 ? 5.661 -20.278 -12.928 1.00 79.50 287 THR A O 1
ATOM 2344 N N . VAL A 1 288 ? 3.609 -20.122 -13.850 1.00 81.88 288 VAL A N 1
ATOM 2345 C CA . VAL A 1 288 ? 3.628 -18.682 -14.120 1.00 81.88 288 VAL A CA 1
ATOM 2346 C C . VAL A 1 288 ? 3.073 -17.929 -12.911 1.00 81.88 288 VAL A C 1
ATOM 2348 O O . VAL A 1 288 ? 2.170 -18.411 -12.228 1.00 81.88 288 VAL A O 1
ATOM 2351 N N . CYS A 1 289 ? 3.640 -16.755 -12.643 1.00 87.31 289 CYS A N 1
ATOM 2352 C CA . CYS A 1 289 ? 3.165 -15.828 -11.623 1.00 87.31 289 CYS A CA 1
ATOM 2353 C C . CYS A 1 289 ? 1.725 -15.374 -11.928 1.00 87.31 289 CYS A C 1
ATOM 2355 O O . CYS A 1 289 ? 1.414 -15.065 -13.075 1.00 87.31 289 CYS A O 1
ATOM 2357 N N . ASP A 1 290 ? 0.854 -15.324 -10.921 1.00 89.00 290 ASP A N 1
ATOM 2358 C CA . ASP A 1 290 ? -0.534 -14.885 -11.087 1.00 89.00 290 ASP A CA 1
ATOM 2359 C C . ASP A 1 290 ? -0.648 -13.350 -11.101 1.00 89.00 290 ASP A C 1
ATOM 2361 O O . ASP A 1 290 ? 0.024 -12.660 -10.331 1.00 89.00 290 ASP A O 1
ATOM 2365 N N . GLU A 1 291 ? -1.545 -12.801 -11.921 1.00 88.50 291 GLU A N 1
ATOM 2366 C CA . GLU A 1 291 ? -1.731 -11.345 -12.042 1.00 88.50 291 GLU A CA 1
ATOM 2367 C C . GLU A 1 291 ? -2.254 -10.699 -10.765 1.00 88.50 291 GLU A C 1
ATOM 2369 O O . GLU A 1 291 ? -1.912 -9.559 -10.439 1.00 88.50 291 GLU A O 1
ATOM 2374 N N . ARG A 1 292 ? -3.067 -11.438 -10.010 1.00 88.06 292 ARG A N 1
ATOM 2375 C CA . ARG A 1 292 ? -3.694 -10.923 -8.797 1.00 88.06 292 ARG A CA 1
ATOM 2376 C C . ARG A 1 292 ? -2.908 -11.275 -7.544 1.00 88.06 292 ARG A C 1
ATOM 2378 O O . ARG A 1 292 ? -2.665 -10.401 -6.714 1.00 88.06 292 ARG A O 1
ATOM 2385 N N . ASN A 1 293 ? -2.549 -12.546 -7.385 1.00 87.94 293 ASN A N 1
ATOM 2386 C CA . ASN A 1 293 ? -1.951 -13.049 -6.146 1.00 87.94 293 ASN A CA 1
ATOM 2387 C C . ASN A 1 293 ? -0.429 -13.220 -6.236 1.00 87.94 293 ASN A C 1
ATOM 2389 O O . ASN A 1 293 ? 0.221 -13.536 -5.235 1.00 87.94 293 ASN A O 1
ATOM 2393 N N . GLY A 1 294 ? 0.167 -12.990 -7.406 1.00 90.88 294 GLY A N 1
ATOM 2394 C CA . GLY A 1 294 ? 1.595 -13.160 -7.629 1.00 90.88 294 GLY A CA 1
ATOM 2395 C C . GLY A 1 294 ? 2.026 -14.607 -7.418 1.00 90.88 294 GLY A C 1
ATOM 2396 O O . GLY A 1 294 ? 1.577 -15.514 -8.113 1.00 90.88 294 GLY A O 1
ATOM 2397 N N . TRP A 1 295 ? 2.907 -14.827 -6.447 1.00 92.38 295 TRP A N 1
ATOM 2398 C CA . TRP A 1 295 ? 3.416 -16.158 -6.099 1.00 92.38 295 TRP A CA 1
ATOM 2399 C C . TRP A 1 295 ? 2.722 -16.788 -4.889 1.00 92.38 295 TRP A C 1
ATOM 2401 O O . TRP A 1 295 ? 3.103 -17.880 -4.460 1.00 92.38 295 TRP A O 1
ATOM 2411 N N . LEU A 1 296 ? 1.753 -16.094 -4.293 1.00 92.38 296 LEU A N 1
ATOM 2412 C CA . LEU A 1 296 ? 1.081 -16.542 -3.082 1.00 92.38 296 LEU A CA 1
ATOM 2413 C C . LEU A 1 296 ? -0.242 -17.246 -3.416 1.00 92.38 296 LEU A C 1
ATOM 2415 O O . LEU A 1 296 ? -0.912 -16.882 -4.382 1.00 92.38 296 LEU A O 1
ATOM 2419 N N . PRO A 1 297 ? -0.651 -18.249 -2.617 1.00 90.94 297 PRO A N 1
ATOM 2420 C CA . PRO A 1 297 ? -1.934 -18.912 -2.807 1.00 90.94 297 PRO A CA 1
ATOM 2421 C C . PRO A 1 297 ? -3.125 -17.960 -2.651 1.00 90.94 297 PRO A C 1
ATOM 2423 O O . PRO A 1 297 ? -3.077 -16.969 -1.918 1.00 90.94 297 PRO A O 1
ATOM 2426 N N . ASN A 1 298 ? -4.255 -18.333 -3.250 1.00 89.12 298 ASN A N 1
ATOM 2427 C CA . ASN A 1 298 ? -5.518 -17.625 -3.054 1.00 89.12 298 ASN A CA 1
ATOM 2428 C C . ASN A 1 298 ? -5.861 -17.489 -1.562 1.00 89.12 298 ASN A C 1
ATOM 2430 O O . ASN A 1 298 ? -5.733 -18.441 -0.789 1.00 89.12 298 ASN A O 1
ATOM 2434 N N . ARG A 1 299 ? -6.358 -16.308 -1.170 1.00 90.69 299 ARG A N 1
ATOM 2435 C CA . ARG A 1 299 ? -6.737 -15.952 0.215 1.00 90.69 299 ARG A CA 1
ATOM 2436 C C . ARG A 1 299 ? -5.585 -15.956 1.228 1.00 90.69 299 ARG A C 1
ATOM 2438 O O . ARG A 1 299 ? -5.846 -15.851 2.427 1.00 90.69 299 ARG A O 1
ATOM 2445 N N . PHE A 1 300 ? -4.329 -16.049 0.790 1.00 93.06 300 PHE A N 1
ATOM 2446 C CA . PHE A 1 300 ? -3.180 -15.932 1.688 1.00 93.06 300 PHE A CA 1
ATOM 2447 C C . PHE A 1 300 ? -3.185 -14.579 2.417 1.00 93.06 300 PHE A C 1
ATOM 2449 O O . PHE A 1 300 ? -3.107 -14.537 3.646 1.00 93.06 300 PHE A O 1
ATOM 2456 N N . ASP A 1 301 ? -3.409 -13.487 1.680 1.00 93.06 301 ASP A N 1
ATOM 2457 C CA . ASP A 1 301 ? -3.582 -12.148 2.241 1.00 93.06 301 ASP A CA 1
ATOM 2458 C C . ASP A 1 301 ? -4.643 -12.092 3.341 1.00 93.06 301 ASP A C 1
ATOM 2460 O O . ASP A 1 301 ? -4.430 -11.456 4.367 1.00 93.06 301 ASP A O 1
ATOM 2464 N N . ASP A 1 302 ? -5.793 -12.739 3.141 1.00 93.44 302 ASP A N 1
ATOM 2465 C CA . ASP A 1 302 ? -6.906 -12.678 4.090 1.00 93.44 302 ASP A CA 1
ATOM 2466 C C . ASP A 1 302 ? -6.539 -13.346 5.414 1.00 93.44 302 ASP A C 1
ATOM 2468 O O . ASP A 1 302 ? -6.854 -12.824 6.486 1.00 93.44 302 ASP A O 1
ATOM 2472 N N . GLN A 1 303 ? -5.816 -14.465 5.349 1.00 94.38 303 GLN A N 1
ATOM 2473 C CA . GLN A 1 303 ? -5.286 -15.127 6.537 1.00 94.38 303 GLN A CA 1
ATOM 2474 C C . GLN A 1 303 ? -4.273 -14.228 7.255 1.00 94.38 303 GLN A C 1
ATOM 2476 O O . GLN A 1 303 ? -4.367 -14.056 8.472 1.00 94.38 303 GLN A O 1
ATOM 2481 N N . CYS A 1 304 ? -3.356 -13.594 6.516 1.00 95.00 304 CYS A N 1
ATOM 2482 C CA . CYS A 1 304 ? -2.400 -12.646 7.087 1.00 95.00 304 CYS A CA 1
ATOM 2483 C C . CYS A 1 304 ? -3.097 -11.434 7.722 1.00 95.00 304 CYS A C 1
ATOM 2485 O O . CYS A 1 304 ? -2.780 -11.091 8.858 1.00 95.00 304 CYS A O 1
ATOM 2487 N N . ARG A 1 305 ? -4.087 -10.830 7.051 1.00 94.31 305 ARG A N 1
ATOM 2488 C CA . ARG A 1 305 ? -4.890 -9.712 7.581 1.00 94.31 305 ARG A CA 1
ATOM 2489 C C . ARG A 1 305 ? -5.585 -10.088 8.882 1.00 94.31 305 ARG A C 1
ATOM 2491 O O . ARG A 1 305 ? -5.585 -9.288 9.810 1.00 94.31 305 ARG A O 1
ATOM 2498 N N . ASN A 1 306 ? -6.157 -11.290 8.965 1.00 93.75 306 ASN A N 1
ATOM 2499 C CA . ASN A 1 306 ? -6.816 -11.756 10.185 1.00 93.75 306 ASN A CA 1
ATOM 2500 C C . ASN A 1 306 ? -5.813 -11.916 11.340 1.00 93.75 306 ASN A C 1
ATOM 2502 O O . ASN A 1 306 ? -6.108 -11.485 12.450 1.00 93.75 306 ASN A O 1
ATOM 2506 N N . ILE A 1 307 ? -4.619 -12.461 11.072 1.00 94.38 307 ILE A N 1
ATOM 2507 C CA . ILE A 1 307 ? -3.546 -12.586 12.074 1.00 94.38 307 ILE A CA 1
ATOM 2508 C C . ILE A 1 307 ? -3.077 -11.205 12.549 1.00 94.38 307 ILE A C 1
ATOM 2510 O O . ILE A 1 307 ? -2.979 -10.978 13.751 1.00 94.38 307 ILE A O 1
ATOM 2514 N N . LEU A 1 308 ? -2.811 -10.274 11.625 1.00 93.50 308 LEU A N 1
ATOM 2515 C CA . LEU A 1 308 ? -2.421 -8.902 11.970 1.00 93.50 308 LEU A CA 1
ATOM 2516 C C . LEU A 1 308 ? -3.507 -8.230 12.813 1.00 93.50 308 LEU A C 1
ATOM 2518 O O . LEU A 1 308 ? -3.204 -7.648 13.847 1.00 93.50 308 LEU A O 1
ATOM 2522 N N . MET A 1 309 ? -4.773 -8.347 12.407 1.00 91.75 309 MET A N 1
ATOM 2523 C CA . MET A 1 309 ? -5.892 -7.756 13.137 1.00 91.75 309 MET A CA 1
ATOM 2524 C C . MET A 1 309 ? -6.006 -8.318 14.559 1.00 91.75 309 MET A C 1
ATOM 2526 O O . MET A 1 309 ? -6.239 -7.555 15.491 1.00 91.75 309 MET A O 1
ATOM 2530 N N . GLU A 1 310 ? -5.817 -9.625 14.744 1.00 91.62 310 GLU A N 1
ATOM 2531 C CA . GLU A 1 310 ? -5.823 -10.261 16.066 1.00 91.62 310 GLU A CA 1
ATOM 2532 C C . GLU A 1 310 ? -4.718 -9.696 16.973 1.00 91.62 310 GLU A C 1
ATOM 2534 O O . GLU A 1 310 ? -4.988 -9.337 18.121 1.00 91.62 310 GLU A O 1
ATOM 2539 N N . VAL A 1 311 ? -3.499 -9.546 16.440 1.00 92.69 311 VAL A N 1
ATOM 2540 C CA . VAL A 1 311 ? -2.371 -8.928 17.156 1.00 92.69 311 VAL A CA 1
ATOM 2541 C C . VAL A 1 311 ? -2.697 -7.483 17.536 1.00 92.69 311 VAL A C 1
ATOM 2543 O O . VAL A 1 311 ? -2.590 -7.122 18.706 1.00 92.69 311 VAL A O 1
ATOM 2546 N N . VAL A 1 312 ? -3.186 -6.679 16.586 1.00 90.50 312 VAL A N 1
ATOM 2547 C CA . VAL A 1 312 ? -3.563 -5.277 16.832 1.00 90.50 312 VAL A CA 1
ATOM 2548 C C . VAL A 1 312 ? -4.634 -5.171 17.917 1.00 90.50 312 VAL A C 1
ATOM 2550 O O . VAL A 1 312 ? -4.492 -4.374 18.841 1.00 90.50 312 VAL A O 1
ATOM 2553 N N . LEU A 1 313 ? -5.688 -5.990 17.858 1.00 88.38 313 LEU A N 1
ATOM 2554 C CA . LEU A 1 313 ? -6.751 -5.979 18.868 1.00 88.38 313 LEU A CA 1
ATOM 2555 C C . LEU A 1 313 ? -6.230 -6.353 20.255 1.00 88.38 313 LEU A C 1
ATOM 2557 O O . LEU A 1 313 ? -6.624 -5.732 21.242 1.00 88.38 313 LEU A O 1
ATOM 2561 N N . ASN A 1 314 ? -5.359 -7.357 20.342 1.00 89.94 314 ASN A N 1
ATOM 2562 C CA . ASN A 1 314 ? -4.756 -7.751 21.610 1.00 89.94 314 ASN A CA 1
ATOM 2563 C C . ASN A 1 314 ? -3.861 -6.640 22.168 1.00 89.94 314 ASN A C 1
ATOM 2565 O O . ASN A 1 314 ? -3.951 -6.344 23.358 1.00 89.94 314 ASN A O 1
ATOM 2569 N N . ASN A 1 315 ? -3.089 -5.964 21.317 1.00 90.06 315 ASN A N 1
ATOM 2570 C CA . ASN A 1 315 ? -2.240 -4.845 21.722 1.00 90.06 315 ASN A CA 1
ATOM 2571 C C . ASN A 1 315 ? -3.062 -3.658 22.231 1.00 90.06 315 ASN A C 1
ATOM 2573 O O . ASN A 1 315 ? -2.771 -3.152 23.310 1.00 90.06 315 ASN A O 1
ATOM 2577 N N . ILE A 1 316 ? -4.145 -3.275 21.544 1.00 86.06 316 ILE A N 1
ATOM 2578 C CA . ILE A 1 316 ? -5.033 -2.195 22.013 1.00 86.06 316 ILE A CA 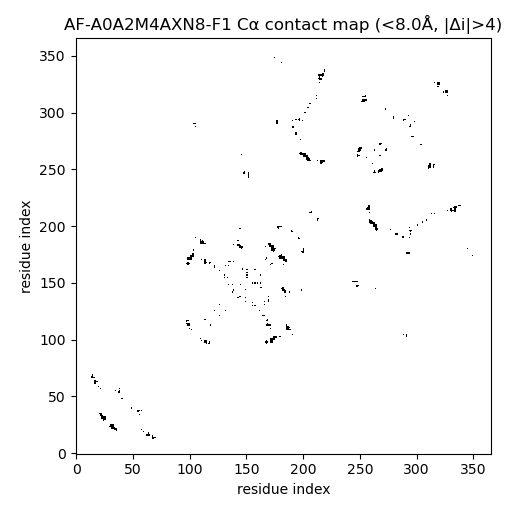1
ATOM 2579 C C . ILE A 1 316 ? -5.710 -2.581 23.337 1.00 86.06 316 ILE A C 1
ATOM 2581 O O . ILE A 1 316 ? -5.780 -1.774 24.264 1.00 86.06 316 ILE A O 1
ATOM 2585 N N . ARG A 1 317 ? -6.191 -3.827 23.468 1.00 86.62 317 ARG A N 1
ATOM 2586 C CA . ARG A 1 317 ? -6.796 -4.321 24.721 1.00 86.62 317 ARG A CA 1
ATOM 2587 C C . ARG A 1 317 ? -5.800 -4.329 25.876 1.00 86.62 317 ARG A C 1
ATOM 2589 O O . ARG A 1 317 ? -6.196 -4.047 27.005 1.00 86.62 317 ARG A O 1
ATOM 2596 N N . ASN A 1 318 ? -4.547 -4.681 25.607 1.00 87.94 318 ASN A N 1
ATOM 2597 C CA . ASN A 1 318 ? -3.482 -4.663 26.601 1.00 87.94 318 ASN A CA 1
ATOM 2598 C C . ASN A 1 318 ? -3.135 -3.227 26.987 1.00 87.94 318 ASN A C 1
ATOM 2600 O O . ASN A 1 318 ? -3.126 -2.943 28.179 1.00 87.94 318 ASN A O 1
ATOM 2604 N N . LEU A 1 319 ? -2.982 -2.323 26.015 1.00 86.06 319 LEU A N 1
ATOM 2605 C CA . LEU A 1 319 ? -2.723 -0.902 26.250 1.00 86.06 319 LEU A CA 1
ATOM 2606 C C . LEU A 1 319 ? -3.804 -0.278 27.138 1.00 86.06 319 LEU A C 1
ATOM 2608 O O . LEU A 1 319 ? -3.492 0.317 28.163 1.00 86.06 319 LEU A O 1
ATOM 2612 N N . ARG A 1 320 ? -5.081 -0.531 26.829 1.00 83.75 320 ARG A N 1
ATOM 2613 C CA . ARG A 1 320 ? -6.215 -0.068 27.642 1.00 83.75 320 ARG A CA 1
ATOM 2614 C C . ARG A 1 320 ? -6.169 -0.571 29.092 1.00 83.75 320 ARG A C 1
ATOM 2616 O O . ARG A 1 320 ? -6.699 0.088 29.979 1.00 83.75 320 ARG A O 1
ATOM 2623 N N . LYS A 1 321 ? -5.587 -1.748 29.343 1.00 86.00 321 LYS A N 1
ATOM 2624 C CA . LYS A 1 321 ? -5.452 -2.319 30.694 1.00 86.00 321 LYS A CA 1
ATOM 2625 C C . LYS A 1 321 ? -4.205 -1.822 31.422 1.00 86.00 321 LYS A C 1
ATOM 2627 O O . LYS A 1 321 ? -4.274 -1.609 32.626 1.00 86.00 321 LYS A O 1
ATOM 2632 N N . SER A 1 322 ? -3.073 -1.716 30.727 1.00 88.44 322 SER A N 1
ATOM 2633 C CA . SER A 1 322 ? -1.777 -1.395 31.329 1.00 88.44 322 SER A CA 1
ATOM 2634 C C . SER A 1 322 ? -1.538 0.102 31.467 1.00 88.44 322 SER A C 1
ATOM 2636 O O . SER A 1 322 ? -0.906 0.513 32.433 1.00 88.44 322 SER A O 1
ATOM 2638 N N . ASN A 1 323 ? -2.016 0.899 30.510 1.00 84.94 323 ASN A N 1
ATOM 2639 C CA . ASN A 1 323 ? -1.807 2.340 30.471 1.00 84.94 323 ASN A CA 1
ATOM 2640 C C . ASN A 1 323 ? -3.052 3.073 29.920 1.00 84.94 323 ASN A C 1
ATOM 2642 O O . ASN A 1 323 ? -3.082 3.449 28.746 1.00 84.94 323 ASN A O 1
ATOM 2646 N N . PRO A 1 324 ? -4.107 3.245 30.742 1.00 82.38 324 PRO A N 1
ATOM 2647 C CA . PRO A 1 324 ? -5.347 3.896 30.314 1.00 82.38 324 PRO A CA 1
ATOM 2648 C C . PRO A 1 324 ? -5.151 5.328 29.795 1.00 82.38 324 PRO A C 1
ATOM 2650 O O . PRO A 1 324 ? -5.811 5.705 28.835 1.00 82.38 324 PRO A O 1
ATOM 2653 N N . GLU A 1 325 ? -4.217 6.092 30.371 1.00 80.00 325 GLU A N 1
ATOM 2654 C CA . GLU A 1 325 ?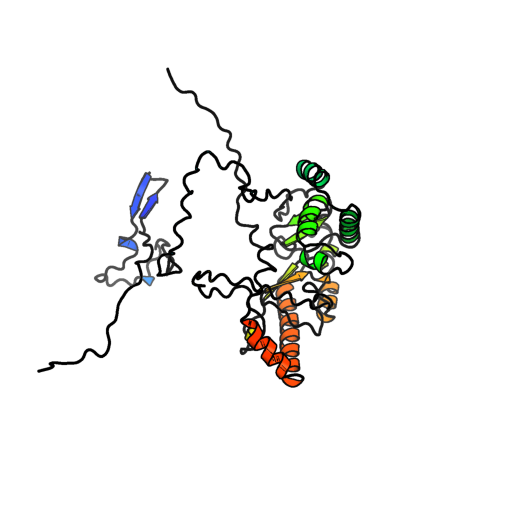 -3.938 7.480 29.967 1.00 80.00 325 GLU A CA 1
ATOM 2655 C C . GLU A 1 325 ? -3.431 7.560 28.515 1.00 80.00 325 GLU A C 1
ATOM 2657 O O . GLU A 1 325 ? -3.931 8.346 27.717 1.00 80.00 325 GLU A O 1
ATOM 2662 N N . GLU A 1 326 ? -2.503 6.678 28.128 1.00 78.50 326 GLU A N 1
ATOM 2663 C CA . GLU A 1 326 ? -1.980 6.610 26.753 1.00 78.50 326 GLU A CA 1
ATOM 2664 C C . GLU A 1 326 ? -3.044 6.138 25.749 1.00 78.50 326 GLU A C 1
ATOM 2666 O O . GLU A 1 326 ? -3.070 6.581 24.599 1.00 78.50 326 GLU A O 1
ATOM 2671 N N . TYR A 1 327 ? -3.958 5.262 26.178 1.00 78.69 327 TYR A N 1
ATOM 2672 C CA . TYR A 1 327 ? -5.108 4.874 25.362 1.00 78.69 327 TYR A CA 1
ATOM 2673 C C . TYR A 1 327 ? -6.063 6.058 25.127 1.00 78.69 327 TYR A C 1
ATOM 2675 O O . TYR A 1 327 ? -6.507 6.253 23.996 1.00 78.69 327 TYR A O 1
ATOM 2683 N N . GLU A 1 328 ? -6.353 6.863 26.153 1.00 74.69 328 GLU A N 1
ATOM 2684 C CA . GLU A 1 328 ? -7.210 8.054 26.036 1.00 74.69 328 GLU A CA 1
ATOM 2685 C C . GLU A 1 328 ? -6.576 9.140 25.146 1.00 74.69 328 GLU A C 1
ATOM 2687 O O . GLU A 1 328 ? -7.261 9.756 24.320 1.00 74.69 328 GLU A O 1
ATOM 2692 N N . GLU A 1 329 ? -5.257 9.339 25.232 1.00 74.19 329 GLU A N 1
ATOM 2693 C CA . GLU A 1 329 ? -4.517 10.212 24.308 1.00 74.19 329 GLU A CA 1
ATOM 2694 C C . GLU A 1 329 ? -4.583 9.706 22.858 1.00 74.19 329 GLU A C 1
ATOM 2696 O O . GLU A 1 329 ? -4.797 10.486 21.930 1.00 74.19 329 GLU A O 1
ATOM 2701 N N . MET A 1 330 ? -4.446 8.396 22.642 1.00 70.25 330 MET A N 1
ATOM 2702 C CA . MET A 1 330 ? -4.559 7.785 21.314 1.00 70.25 330 MET A CA 1
ATOM 2703 C C . MET A 1 330 ? -5.984 7.911 20.743 1.00 70.25 330 MET A C 1
ATOM 2705 O O . MET A 1 330 ? -6.164 8.235 19.566 1.00 70.25 330 MET A O 1
ATOM 2709 N N . GLU A 1 331 ? -7.002 7.691 21.575 1.00 68.62 331 GLU A N 1
ATOM 2710 C CA . GLU A 1 331 ? -8.416 7.809 21.210 1.00 68.62 331 GLU A CA 1
ATOM 2711 C C . GLU A 1 331 ? -8.795 9.247 20.834 1.00 68.62 331 GLU A C 1
ATOM 2713 O O . GLU A 1 331 ? -9.427 9.473 19.795 1.00 68.62 331 GLU A O 1
ATOM 2718 N N . SER A 1 332 ? -8.325 10.228 21.606 1.00 61.78 332 SER A N 1
ATOM 2719 C CA . SER A 1 332 ? -8.552 11.655 21.346 1.00 61.78 332 SER A CA 1
ATOM 2720 C C . SER A 1 332 ? -7.708 12.213 20.188 1.00 61.78 332 SER A C 1
ATOM 2722 O O . SER A 1 332 ? -8.211 13.011 19.392 1.00 61.78 332 SER A O 1
ATOM 2724 N N . GLY A 1 333 ? -6.465 11.747 20.024 1.00 53.75 333 GLY A N 1
ATOM 2725 C CA . GLY A 1 333 ? -5.546 12.142 18.949 1.00 53.75 333 GLY A CA 1
ATOM 2726 C C . GLY A 1 333 ? -5.955 11.658 17.553 1.00 53.75 333 GLY A C 1
ATOM 2727 O O . GLY A 1 333 ? -5.519 12.222 16.550 1.00 53.75 333 GLY A O 1
ATOM 2728 N N . SER A 1 334 ? -6.861 10.679 17.457 1.00 49.72 334 SER A N 1
ATOM 2729 C CA . SER A 1 334 ? -7.458 10.228 16.188 1.00 49.72 334 SER A CA 1
ATOM 2730 C C . SER A 1 334 ? -8.215 11.334 15.422 1.00 49.72 334 SER A C 1
ATOM 2732 O O . SER A 1 334 ? -8.546 11.154 14.242 1.00 49.72 334 SER A O 1
ATOM 2734 N N . ALA A 1 335 ? -8.486 12.469 16.081 1.00 38.50 335 ALA A N 1
ATOM 2735 C CA . ALA A 1 335 ? -9.124 13.652 15.517 1.00 38.50 335 ALA A CA 1
ATOM 2736 C C . ALA A 1 335 ? -8.149 14.661 14.875 1.00 38.50 335 ALA A C 1
ATOM 2738 O O . ALA A 1 335 ? -8.611 15.511 14.109 1.00 38.50 335 ALA A O 1
ATOM 2739 N N . GLU A 1 336 ? -6.836 14.585 15.139 1.00 38.53 336 GLU A N 1
ATOM 2740 C CA . GLU A 1 336 ? -5.858 15.524 14.573 1.00 38.53 336 GLU A CA 1
ATOM 2741 C C . GLU A 1 336 ? -5.194 14.988 13.294 1.00 38.53 336 GLU A C 1
ATOM 2743 O O . GLU A 1 336 ? -4.615 13.904 13.217 1.00 38.53 336 GLU A O 1
ATOM 2748 N N . GLU A 1 337 ? -5.330 15.785 12.238 1.00 40.56 337 GLU A N 1
ATOM 2749 C CA . GLU A 1 337 ? -4.960 15.469 10.865 1.00 40.56 337 GLU A CA 1
ATOM 2750 C C . GLU A 1 337 ? -3.447 15.365 10.675 1.00 40.56 337 GLU A C 1
ATOM 2752 O O . GLU A 1 337 ? -2.714 16.347 10.776 1.00 40.56 337 GLU A O 1
ATOM 2757 N N . THR A 1 338 ? -2.980 14.185 10.269 1.00 36.44 338 THR A N 1
ATOM 2758 C CA . THR A 1 338 ? -1.650 14.034 9.667 1.00 36.44 338 THR A CA 1
ATOM 2759 C C . THR A 1 338 ? -1.800 13.928 8.144 1.00 36.44 338 THR A C 1
ATOM 2761 O O . THR A 1 338 ? -1.708 12.846 7.565 1.00 36.44 338 THR A O 1
ATOM 2764 N N . GLU A 1 339 ? -2.073 15.064 7.489 1.00 36.69 339 GLU A N 1
ATOM 2765 C CA . GLU A 1 339 ? -2.250 15.189 6.024 1.00 36.69 339 GLU A CA 1
ATOM 2766 C C . GLU A 1 339 ? -1.000 14.761 5.221 1.00 36.69 339 GLU A C 1
ATOM 2768 O O . GLU A 1 339 ? -1.103 14.257 4.110 1.00 36.69 339 GLU A O 1
ATOM 2773 N N . GLY A 1 340 ? 0.207 14.877 5.780 1.00 35.47 340 GLY A N 1
ATOM 2774 C CA . GLY A 1 340 ? 1.429 14.888 4.967 1.00 35.47 340 GLY A CA 1
ATOM 2775 C C . GLY A 1 340 ? 2.040 13.546 4.539 1.00 35.47 340 GLY A C 1
ATOM 2776 O O . GLY A 1 340 ? 3.122 13.576 3.957 1.00 35.47 340 GLY A O 1
ATOM 2777 N N . MET A 1 341 ? 1.464 12.378 4.866 1.00 39.03 341 MET A N 1
ATOM 2778 C CA . MET A 1 341 ? 2.218 11.110 4.753 1.00 39.03 341 MET A CA 1
ATOM 2779 C C . MET A 1 341 ? 1.791 10.113 3.678 1.00 39.03 341 MET A C 1
ATOM 2781 O O . MET A 1 341 ? 2.645 9.335 3.266 1.00 39.03 341 MET A O 1
ATOM 2785 N N . LEU A 1 342 ? 0.553 10.143 3.170 1.00 35.47 342 LEU A N 1
ATOM 2786 C CA . LEU A 1 342 ? 0.234 9.361 1.963 1.00 35.47 342 LEU A CA 1
ATOM 2787 C C . LEU A 1 342 ? -0.597 10.108 0.901 1.00 35.47 342 LEU A C 1
ATOM 2789 O O . LEU A 1 342 ? -1.344 9.456 0.182 1.00 35.47 342 LEU A O 1
ATOM 2793 N N . GLU A 1 343 ? -0.577 11.445 0.842 1.00 36.06 343 GLU A N 1
ATOM 2794 C CA . GLU A 1 343 ? -1.008 12.157 -0.391 1.00 36.06 343 GLU A CA 1
ATOM 2795 C C . GLU A 1 343 ? -0.109 11.732 -1.571 1.00 36.06 343 GLU A C 1
ATOM 2797 O O . GLU A 1 343 ? -0.582 11.368 -2.639 1.00 36.06 343 GLU A O 1
ATOM 2802 N N . ASP A 1 344 ? 1.191 11.591 -1.309 1.00 39.44 344 ASP A N 1
ATOM 2803 C CA . ASP A 1 344 ? 2.221 11.228 -2.290 1.00 39.44 344 ASP A CA 1
ATOM 2804 C C . ASP A 1 344 ? 2.174 9.778 -2.829 1.00 39.44 344 ASP A C 1
ATOM 2806 O O . ASP A 1 344 ? 2.973 9.455 -3.703 1.00 39.44 344 ASP A O 1
ATOM 2810 N N . GLU A 1 345 ? 1.346 8.875 -2.286 1.00 42.41 345 GLU A N 1
ATOM 2811 C CA . GLU A 1 345 ? 1.360 7.445 -2.673 1.00 42.41 345 GLU A CA 1
ATOM 2812 C C . GLU A 1 345 ? 0.228 7.028 -3.620 1.00 42.41 345 GLU A C 1
ATOM 2814 O O . GLU A 1 345 ? 0.328 5.955 -4.201 1.00 42.41 345 GLU A O 1
ATOM 2819 N N . PHE A 1 346 ? -0.836 7.830 -3.763 1.00 37.62 346 PHE A N 1
ATOM 2820 C CA . PHE A 1 346 ? -2.020 7.449 -4.553 1.00 37.62 346 PHE A CA 1
ATOM 2821 C C . PHE A 1 346 ? -2.619 8.574 -5.412 1.00 37.62 346 PHE A C 1
ATOM 2823 O O . PHE A 1 346 ? -3.459 8.278 -6.252 1.00 37.62 346 PHE A O 1
ATOM 2830 N N . ASP A 1 347 ? -2.167 9.829 -5.286 1.00 37.00 347 ASP A N 1
ATOM 2831 C CA . ASP A 1 347 ? -2.503 10.889 -6.259 1.00 37.00 347 ASP A CA 1
ATOM 2832 C C . ASP A 1 347 ? -1.740 10.713 -7.596 1.00 37.00 347 ASP A C 1
ATOM 2834 O O . ASP A 1 347 ? -1.683 11.627 -8.421 1.00 37.00 347 ASP A O 1
ATOM 2838 N N . GLU A 1 348 ? -1.101 9.557 -7.827 1.00 40.75 348 GLU A N 1
ATOM 2839 C CA . GLU A 1 348 ? -0.346 9.296 -9.053 1.00 40.75 348 GLU A CA 1
ATOM 2840 C C . GLU A 1 348 ? -1.119 8.569 -10.164 1.00 40.75 348 GLU A C 1
ATOM 2842 O O . GLU A 1 348 ? -0.600 8.567 -11.280 1.00 40.75 348 GLU A O 1
ATOM 2847 N N . ASP A 1 349 ? -2.339 8.078 -9.908 1.00 38.50 349 ASP A N 1
ATOM 2848 C CA . ASP A 1 349 ? -3.060 7.148 -10.802 1.00 38.50 349 ASP A CA 1
ATOM 2849 C C . ASP A 1 349 ? -4.174 7.761 -11.686 1.00 38.50 349 ASP A C 1
ATOM 2851 O O . ASP A 1 349 ? -4.796 7.023 -12.442 1.00 38.50 349 ASP A O 1
ATOM 2855 N N . ASP A 1 350 ? -4.420 9.079 -11.657 1.00 33.47 350 ASP A N 1
ATOM 2856 C CA . ASP A 1 350 ? -5.556 9.701 -12.383 1.00 33.47 350 ASP A CA 1
ATOM 2857 C C . ASP A 1 350 ? -5.179 10.579 -13.601 1.00 33.47 350 ASP A C 1
ATOM 2859 O O . ASP A 1 350 ? -6.034 11.281 -14.140 1.00 33.47 350 ASP A O 1
ATOM 2863 N N . GLU A 1 351 ? -3.935 10.555 -14.091 1.00 35.03 351 GLU A N 1
ATOM 2864 C CA . GLU A 1 351 ? -3.602 11.211 -15.371 1.00 35.03 351 GLU A CA 1
ATOM 2865 C C . GLU A 1 351 ? -3.251 10.168 -16.438 1.00 35.03 351 GLU A C 1
ATOM 2867 O O . GLU A 1 351 ? -2.153 9.607 -16.447 1.00 35.03 351 GLU A O 1
ATOM 2872 N N . GLU A 1 352 ? -4.203 9.910 -17.343 1.00 29.66 352 GLU A N 1
ATOM 2873 C CA . GLU A 1 352 ? -3.961 9.142 -18.565 1.00 29.66 352 GLU A CA 1
ATOM 2874 C C . GLU A 1 352 ? -2.791 9.751 -19.362 1.00 29.66 352 GLU A C 1
ATOM 2876 O O . GLU A 1 352 ? -2.685 10.980 -19.470 1.00 29.66 352 GLU A O 1
ATOM 2881 N N . PRO A 1 353 ? -1.903 8.930 -19.953 1.00 31.58 353 PRO A N 1
ATOM 2882 C CA . PRO A 1 353 ? -0.887 9.437 -20.858 1.00 31.58 353 PRO A CA 1
ATOM 2883 C C . PRO A 1 353 ? -1.580 10.017 -22.093 1.00 31.58 353 PRO A C 1
ATOM 2885 O O . PRO A 1 353 ? -2.214 9.294 -22.856 1.00 31.58 353 PRO A O 1
ATOM 2888 N N . VAL A 1 354 ? -1.447 11.330 -22.289 1.00 32.72 354 VAL A N 1
ATOM 2889 C CA . VAL A 1 354 ? -1.923 12.013 -23.495 1.00 32.72 354 VAL A CA 1
ATOM 2890 C C . VAL A 1 354 ? -1.272 11.341 -24.705 1.00 32.72 354 VAL A C 1
ATOM 2892 O O . VAL A 1 354 ? -0.050 11.387 -24.863 1.00 32.72 354 VAL A O 1
ATOM 2895 N N . SER A 1 355 ? -2.081 10.681 -25.531 1.00 29.16 355 SER A N 1
ATOM 2896 C CA . SER A 1 355 ? -1.671 10.195 -26.843 1.00 29.16 355 SER A CA 1
ATOM 2897 C C . SER A 1 355 ? -1.290 11.393 -27.708 1.00 29.16 355 SER A C 1
ATOM 2899 O O . SER A 1 355 ? -2.084 12.317 -27.881 1.00 29.16 355 SER A O 1
ATOM 2901 N N . ASP A 1 356 ? -0.068 11.374 -28.230 1.00 36.81 356 ASP A N 1
ATOM 2902 C CA . ASP A 1 356 ? 0.437 12.341 -29.199 1.00 36.81 356 ASP A CA 1
ATOM 2903 C C . ASP A 1 356 ? -0.286 12.119 -30.537 1.00 36.81 356 ASP A C 1
ATOM 2905 O O . ASP A 1 356 ? 0.193 11.406 -31.419 1.00 36.81 356 ASP A O 1
ATOM 2909 N N . GLU A 1 357 ? -1.498 12.661 -30.669 1.00 30.92 357 GLU A N 1
ATOM 2910 C CA . GLU A 1 357 ? -2.114 12.828 -31.981 1.00 30.92 357 GLU A CA 1
ATOM 2911 C C . GLU A 1 357 ? -1.482 14.049 -32.640 1.00 30.92 357 GLU A C 1
ATOM 2913 O O . GLU A 1 357 ? -1.754 15.202 -32.297 1.00 30.92 357 GLU A O 1
ATOM 2918 N N . GLY A 1 358 ? -0.576 13.752 -33.572 1.00 29.97 358 GLY A N 1
ATOM 2919 C CA . GLY A 1 358 ? 0.132 14.730 -34.371 1.00 29.97 358 GLY A CA 1
ATOM 2920 C C . GLY A 1 358 ? -0.823 15.736 -35.002 1.00 29.97 358 GLY A C 1
ATOM 2921 O O . GLY A 1 358 ? -1.762 15.393 -35.720 1.00 29.97 358 GLY A O 1
ATOM 2922 N N . SER A 1 359 ? -0.522 17.006 -34.763 1.00 29.62 359 SER A N 1
ATOM 2923 C CA . SER A 1 359 ? -1.093 18.138 -35.471 1.00 29.62 359 SER A CA 1
ATOM 2924 C C . SER A 1 359 ? -0.772 18.029 -36.965 1.00 29.62 359 SER A C 1
ATOM 2926 O O . SER A 1 359 ? 0.271 18.497 -37.427 1.00 29.62 359 SER A O 1
ATOM 2928 N N . VAL A 1 360 ? -1.670 17.419 -37.735 1.00 29.94 360 VAL A N 1
ATOM 2929 C CA . VAL A 1 360 ? -1.758 17.677 -39.171 1.00 29.94 360 VAL A CA 1
ATOM 2930 C C . VAL A 1 360 ? -2.384 19.060 -39.307 1.00 29.94 360 VAL A C 1
ATOM 2932 O O . VAL A 1 360 ? -3.592 19.233 -39.169 1.00 29.94 360 VAL A O 1
ATOM 2935 N N . SER A 1 361 ? -1.541 20.068 -39.520 1.00 32.94 361 SER A N 1
ATOM 2936 C CA . SER A 1 361 ? -1.979 21.374 -39.999 1.00 32.94 361 SER A CA 1
ATOM 2937 C C . SER A 1 361 ? -2.526 21.196 -41.416 1.00 32.94 361 SER A C 1
ATOM 2939 O O . SER A 1 361 ? -1.763 21.084 -42.377 1.00 32.94 361 SER A O 1
ATOM 2941 N N . GLY A 1 362 ? -3.849 21.110 -41.530 1.00 29.52 362 GLY A N 1
ATOM 2942 C CA . GLY A 1 362 ? -4.552 21.331 -42.783 1.00 29.52 362 GLY A CA 1
ATOM 2943 C C . GLY A 1 362 ? -4.571 22.826 -43.077 1.00 29.52 362 GLY A C 1
ATOM 2944 O O . GLY A 1 362 ? -5.352 23.556 -42.475 1.00 29.52 362 GLY A O 1
ATOM 2945 N N . ASP A 1 363 ? -3.706 23.268 -43.986 1.00 29.95 363 ASP A N 1
ATOM 2946 C CA . ASP A 1 363 ? -3.912 24.525 -44.698 1.00 29.95 363 ASP A CA 1
ATOM 2947 C C . ASP A 1 363 ? -4.991 24.276 -45.762 1.00 29.95 363 ASP A C 1
ATOM 2949 O O . ASP A 1 363 ? -4.738 23.686 -46.814 1.00 29.95 363 ASP A O 1
ATOM 2953 N N . GLU A 1 364 ? -6.220 24.693 -45.458 1.00 33.41 364 GLU A N 1
ATOM 2954 C CA . GLU A 1 364 ? -7.281 24.885 -46.441 1.00 33.41 364 GLU A CA 1
ATOM 2955 C C . GLU A 1 364 ? -7.223 26.319 -46.991 1.00 33.41 364 GLU A C 1
ATOM 2957 O O . GLU A 1 364 ? -7.312 27.294 -46.248 1.00 33.41 364 GLU A O 1
ATOM 2962 N N . LEU A 1 365 ? -7.179 26.390 -48.324 1.00 32.12 365 LEU A N 1
ATOM 2963 C CA . LEU A 1 365 ? -7.927 27.327 -49.169 1.00 32.12 365 LEU A CA 1
ATOM 2964 C C . LEU A 1 365 ? -7.564 28.827 -49.112 1.00 32.12 365 LEU A C 1
ATOM 2966 O O . LEU A 1 365 ? -8.079 29.605 -48.309 1.00 32.12 365 LEU A O 1
ATOM 2970 N N . MET A 1 366 ? -6.844 29.254 -50.155 1.00 31.33 366 MET A N 1
ATOM 2971 C CA . MET A 1 366 ? -7.378 30.230 -51.119 1.00 31.33 366 MET A CA 1
ATOM 2972 C C . MET A 1 366 ? -7.303 29.662 -52.530 1.00 31.33 366 MET A C 1
ATOM 2974 O O . MET A 1 366 ? -6.287 28.994 -52.830 1.00 31.33 366 MET A O 1
#

Mean predicted aligned error: 15.25 Å

InterPro domains:
  IPR019136 Transcription factor IIIC subunit 5, HTH domain [PF09734] (58-205)
  IPR040454 Transcription factor IIIC subunit Tfc1/Sfc1 [PTHR13230] (2-352)

Sequence (366 aa):
KVIGCVRRIYKFSAMCDFQQLPVFHNTKTDRVECLYDEIVPDVMSTANPLERSDVPFFLPPACFSRSETVNSNMLRQKKPTDSDATQGRKQRPLKQKYGIYHPFTLADPIPTESNKMYQEMLATRMIPKKCIEDIKAAFDARPIWTKNALRSINRFNMTNETISTILPSVGFYYVNGPWRGTWVRYGYDPRKHFEARMYQLLDFRVRSIDALHESIGVKRRVTGKRNYRIGGTTKTATNKDGPRPSYSIFAEDTIPQHRIIFYQYCDIHLKKIKEMLNKVPSPMSGTVCDERNGWLPNRFDDQCRNILMEVVLNNIRNLRKSNPEEYEEMESGSAEETEGMLEDEFDEDDEEPVSDEGSVSGDELM

pLDDT: mean 73.0, std 20.21, range [27.0, 95.12]

Organism: NCBI:txid58253

Nearest PDB structures (foldseek):
  4bji-assembly1_A  TM=7.335E-01  e=4.809E-11  Schizosaccharomyces pombe 927
  6yj6-assembly1_B  TM=6.626E-01  e=1.525E-09  Saccharomyces cerevisiae

Foldseek 3Di:
DDPDDDPDDDDDPFDDFDDDFQWDQDPVVSDIDGCVVVPDDDPPDPDDPVPDPDRDPDDDPPTPDPDRDDPPPPVPPPPPPPPPCPPDPPPVPPPPQQAAEDEDDQPDDFAQFFDPVLVVVVVVDPQDPVLLVLVLVVCVVPFKDALLQVVLPPVDPDDSVSSSSNLRGQFHAYCDFQRHRMTGGRPDDLFVDLVCLQQGKFKAAQDDDPCLCLLAAEQDDPPPDDPPPPDDPPPPPPPPVDNDPSQAAADLLDAHNYRIHMYRNNSYPDPVSVVVSVPQDDDDVPDTADRHSGSDDPCNSVVVNVVSNVSNVVNLVVCCVPPVPVSVVSSVCSPDHPNPDCVVRPVPPPDDDPDPPDPPPDPDDD